Protein AF-A0A7S0EXW3-F1 (afdb_monomer_lite)

Secondary structure (DSSP, 8-state):
-----TTTS-BTTTTBPPPPPPHHHHHHHHHHHHHHTTS------------PPPPPGGG-PPP----S--------TT--HHHHHHHHHHHHHHHHHHHHTT-HHHHHHHHHHHHHHHHS-----HHHHHHHHHHHHHHHHHHHHHHHH-B-TTS-B-HHHHHHHHHHHHHH-TT-HHHHHHHHHHHHHSTT-TTHHHHHHHHHHHHHHH-TT-HHHHHHHHHHHHHHHHHHHHHHHHHHHHH-

pLDDT: mean 75.45, std 22.54, range [26.27, 97.88]

Organism: NCBI:txid33657

Foldseek 3Di:
DDDPDPVVQADVVQVRDDDDDDVVVVVVVVVVVVVVVPDDDDDDDDDDDDDDPDPPPVPDDDDDDDRPDDDPPPPPPPDALVVLLVVLVVLLVVLVVCVVVLNLVVSLVSLVVSLVSLVRDHDDDPVSVVSSVVSNLVSLLSNLVSLQSDQPPVRHRNLVSNLVSLVVNCVVPVLPLSSLQSNLVSLVPDPPDDCSLVSSLVSLVSSCVSPVPDPSSVVSNVVSVVVVVVVVVVVVVVVVVVPD

Radius of gyration: 24.07 Å; chains: 1; bounding box: 63×45×63 Å

Structure (mmCIF, N/CA/C/O backbone):
data_AF-A0A7S0EXW3-F1
#
_entry.id   AF-A0A7S0EXW3-F1
#
loop_
_atom_site.group_PDB
_atom_site.id
_atom_site.type_symbol
_atom_site.label_atom_id
_atom_site.label_alt_id
_atom_site.label_comp_id
_atom_site.label_asym_id
_atom_site.label_entity_id
_atom_site.label_seq_id
_atom_site.pdbx_PDB_ins_code
_atom_site.Cartn_x
_atom_site.Cartn_y
_atom_site.Cartn_z
_atom_site.occupancy
_atom_site.B_iso_or_equiv
_atom_site.auth_seq_id
_atom_site.auth_comp_id
_atom_site.auth_asym_id
_atom_site.auth_atom_id
_atom_site.pdbx_PDB_model_num
ATOM 1 N N . VAL A 1 1 ? 26.453 -4.109 10.091 1.00 26.86 1 VAL A N 1
ATOM 2 C CA . VAL A 1 1 ? 25.123 -4.484 10.624 1.00 26.86 1 VAL A CA 1
ATOM 3 C C . VAL A 1 1 ? 24.946 -5.969 10.370 1.00 26.86 1 VAL A C 1
ATOM 5 O O . VAL A 1 1 ? 24.771 -6.356 9.224 1.00 26.86 1 VAL A O 1
ATOM 8 N N . VAL A 1 2 ? 25.139 -6.800 11.393 1.00 26.27 2 VAL A N 1
ATOM 9 C CA . VAL A 1 2 ? 24.954 -8.254 11.282 1.00 26.27 2 VAL A CA 1
ATOM 10 C C . VAL A 1 2 ? 23.465 -8.522 11.468 1.00 26.27 2 VAL A C 1
ATOM 12 O O . VAL A 1 2 ? 22.897 -8.146 12.490 1.00 26.27 2 VAL A O 1
ATOM 15 N N . CYS A 1 3 ? 22.814 -9.081 10.451 1.00 27.97 3 CYS A N 1
ATOM 16 C CA . CYS A 1 3 ? 21.407 -9.453 10.523 1.00 27.97 3 CYS A CA 1
ATOM 17 C C . CYS A 1 3 ? 21.307 -10.707 11.404 1.00 27.97 3 CYS A C 1
ATOM 19 O O . CYS A 1 3 ? 21.775 -11.767 11.003 1.00 27.97 3 CYS A O 1
ATOM 21 N N . MET A 1 4 ? 20.777 -10.569 12.623 1.00 31.50 4 MET A N 1
ATOM 22 C CA . MET A 1 4 ? 20.624 -11.682 13.577 1.00 31.50 4 MET A CA 1
ATOM 23 C C . MET A 1 4 ? 19.323 -12.475 13.380 1.00 31.50 4 MET A C 1
ATOM 25 O O . MET A 1 4 ? 19.012 -13.363 14.165 1.00 31.50 4 MET A O 1
ATOM 29 N N . ASP A 1 5 ? 18.555 -12.162 12.340 1.00 37.16 5 ASP A N 1
ATOM 30 C CA . ASP A 1 5 ? 17.308 -12.850 12.042 1.00 37.16 5 ASP A CA 1
ATOM 31 C C . ASP A 1 5 ? 17.588 -14.068 11.143 1.00 37.16 5 ASP A C 1
ATOM 33 O O . ASP A 1 5 ? 17.867 -13.942 9.947 1.00 37.16 5 ASP A O 1
ATOM 37 N N . ALA A 1 6 ? 17.559 -15.264 11.737 1.00 37.66 6 ALA A N 1
ATOM 38 C CA . ALA A 1 6 ? 17.839 -16.537 11.065 1.00 37.66 6 ALA A CA 1
ATOM 39 C C . ALA A 1 6 ? 16.872 -16.828 9.895 1.00 37.66 6 ALA A C 1
ATOM 41 O O . ALA A 1 6 ? 17.250 -17.476 8.914 1.00 37.66 6 ALA A O 1
ATOM 42 N N . ALA A 1 7 ? 15.650 -16.286 9.941 1.00 40.47 7 ALA A N 1
ATOM 43 C CA . ALA A 1 7 ? 14.682 -16.391 8.848 1.00 40.47 7 ALA A CA 1
ATOM 44 C C . ALA A 1 7 ? 14.977 -15.404 7.701 1.00 40.47 7 ALA A C 1
ATOM 46 O O . ALA A 1 7 ? 14.614 -15.647 6.548 1.00 40.47 7 ALA A O 1
ATOM 47 N N . ALA A 1 8 ? 15.676 -14.302 7.989 1.00 42.12 8 ALA A N 1
ATOM 48 C CA . ALA A 1 8 ? 16.060 -13.309 6.988 1.00 42.12 8 ALA A CA 1
ATOM 49 C C . ALA A 1 8 ? 17.273 -13.737 6.140 1.00 42.12 8 ALA A C 1
ATOM 51 O O . ALA A 1 8 ? 17.502 -13.148 5.082 1.00 42.12 8 ALA A O 1
ATOM 52 N N . GLY A 1 9 ? 18.033 -14.743 6.594 1.00 40.09 9 GLY A N 1
ATOM 53 C CA . GLY A 1 9 ? 19.259 -15.227 5.951 1.00 40.09 9 GLY A CA 1
ATOM 54 C C . GLY A 1 9 ? 19.159 -16.570 5.220 1.00 40.09 9 GLY A C 1
ATOM 55 O O . GLY A 1 9 ? 20.144 -16.971 4.612 1.00 40.09 9 GLY A O 1
ATOM 56 N N . SER A 1 10 ? 18.025 -17.275 5.271 1.00 42.59 10 SER A N 1
ATOM 57 C CA . SER A 1 10 ? 17.821 -18.522 4.518 1.00 42.59 10 SER A CA 1
ATOM 58 C C . SER A 1 10 ? 16.988 -18.255 3.266 1.00 42.59 10 SER A C 1
ATOM 60 O O . SER A 1 10 ? 15.939 -17.615 3.314 1.00 42.59 10 SER A O 1
ATOM 62 N N . ASP A 1 11 ? 17.464 -18.707 2.112 1.00 45.47 11 ASP A N 1
ATOM 63 C CA . ASP A 1 11 ? 16.788 -18.522 0.831 1.00 45.47 11 ASP A CA 1
ATOM 64 C C . ASP A 1 11 ? 16.899 -19.809 0.017 1.00 45.47 11 ASP A C 1
ATOM 66 O O . ASP A 1 11 ? 17.955 -20.135 -0.518 1.00 45.47 11 ASP A O 1
ATOM 70 N N . SER A 1 12 ? 15.797 -20.554 -0.054 1.00 44.88 12 SER A N 1
ATOM 71 C CA . SER A 1 12 ? 15.716 -21.814 -0.791 1.00 44.88 12 SER A CA 1
ATOM 72 C C . SER A 1 12 ? 15.805 -21.635 -2.309 1.00 44.88 12 SER A C 1
ATOM 74 O O . SER A 1 12 ? 16.179 -22.584 -2.989 1.00 44.88 12 SER A O 1
ATOM 76 N N . GLU A 1 13 ? 15.482 -20.453 -2.848 1.00 41.44 13 GLU A N 1
ATOM 77 C CA . GLU A 1 13 ? 15.640 -20.154 -4.280 1.00 41.44 13 GLU A CA 1
ATOM 78 C C . GLU A 1 13 ? 17.080 -19.744 -4.619 1.00 41.44 13 GLU A C 1
ATOM 80 O O . GLU A 1 13 ? 17.559 -20.047 -5.707 1.00 41.44 13 GLU A O 1
ATOM 85 N N . LEU A 1 14 ? 17.804 -19.136 -3.673 1.00 40.50 14 LEU A N 1
ATOM 86 C CA . LEU A 1 14 ? 19.241 -18.842 -3.803 1.00 40.50 14 LEU A CA 1
ATOM 87 C C . LEU A 1 14 ? 20.151 -19.972 -3.278 1.00 40.50 14 LEU A C 1
ATOM 89 O O . LEU A 1 14 ? 21.370 -19.808 -3.233 1.00 40.50 14 LEU A O 1
ATOM 93 N N . GLY A 1 15 ? 19.583 -21.109 -2.858 1.00 35.91 15 GLY A N 1
ATOM 94 C CA . GLY A 1 15 ? 20.330 -22.259 -2.330 1.00 35.91 15 GLY A CA 1
ATOM 95 C C . GLY A 1 15 ? 21.008 -22.023 -0.972 1.00 35.91 15 GLY A C 1
ATOM 96 O O . GLY A 1 15 ? 21.898 -22.781 -0.587 1.00 35.91 15 GLY A O 1
ATOM 97 N N . ILE A 1 16 ? 20.606 -20.988 -0.230 1.00 40.38 16 ILE A N 1
ATOM 98 C CA . ILE A 1 16 ? 21.146 -20.652 1.090 1.00 40.38 16 ILE A CA 1
ATOM 99 C C . ILE A 1 16 ? 20.337 -21.404 2.153 1.00 40.38 16 ILE A C 1
ATOM 101 O O . ILE A 1 16 ? 19.301 -20.929 2.625 1.00 40.38 16 ILE A O 1
ATOM 105 N N . VAL A 1 17 ? 20.812 -22.590 2.533 1.00 38.59 17 VAL A N 1
ATOM 106 C CA . VAL A 1 17 ? 20.250 -23.391 3.631 1.00 38.59 17 VAL A CA 1
ATOM 107 C C . VAL A 1 17 ? 21.101 -23.182 4.883 1.00 38.59 17 VAL A C 1
ATOM 109 O O . VAL A 1 17 ? 22.312 -23.403 4.853 1.00 38.59 17 VAL A O 1
ATOM 112 N N . GLN A 1 18 ? 20.485 -22.763 5.993 1.00 39.78 18 GLN A N 1
ATOM 113 C CA . GLN A 1 18 ? 21.169 -22.752 7.287 1.00 39.78 18 GLN A CA 1
ATOM 114 C C . GLN A 1 18 ? 21.207 -24.178 7.861 1.00 39.78 18 GLN A C 1
ATOM 116 O O . GLN A 1 18 ? 20.149 -24.801 7.967 1.00 39.78 18 GLN A O 1
ATOM 121 N N . PRO A 1 19 ? 22.376 -24.716 8.258 1.00 46.16 19 PRO A N 1
ATOM 122 C CA . PRO A 1 19 ? 22.408 -25.898 9.106 1.00 46.16 19 PRO A CA 1
ATOM 123 C C . PRO A 1 19 ? 21.810 -25.555 10.483 1.00 46.16 19 PRO A C 1
ATOM 125 O O . PRO A 1 19 ? 21.951 -24.414 10.938 1.00 46.16 19 PRO A O 1
ATOM 128 N N . PRO A 1 20 ? 21.150 -26.510 11.164 1.00 45.41 20 PRO A N 1
ATOM 129 C CA . PRO A 1 20 ? 20.620 -26.271 12.500 1.00 45.41 20 PRO A CA 1
ATOM 130 C C . PRO A 1 20 ? 21.749 -25.835 13.442 1.00 45.41 20 PRO A C 1
ATOM 132 O O . PRO A 1 20 ? 22.834 -26.422 13.441 1.00 45.41 20 PRO A O 1
ATOM 135 N N . LEU A 1 21 ? 21.501 -24.788 14.238 1.00 46.44 21 LEU A N 1
ATOM 136 C CA . LEU A 1 21 ? 22.430 -24.364 15.285 1.00 46.44 21 LEU A CA 1
ATOM 137 C C . LEU A 1 21 ? 22.683 -25.546 16.237 1.00 46.44 21 LEU A C 1
ATOM 139 O O . LEU A 1 21 ? 21.707 -26.151 16.681 1.00 46.44 21 LEU A O 1
ATOM 143 N N . PRO A 1 22 ? 23.942 -25.856 16.593 1.00 50.28 22 PRO A N 1
ATOM 144 C CA . PRO A 1 22 ? 24.244 -26.832 17.637 1.00 50.28 22 PRO A CA 1
ATOM 145 C C . PRO A 1 22 ? 23.474 -26.506 18.926 1.00 50.28 22 PRO A C 1
ATOM 147 O O . PRO A 1 22 ? 23.410 -25.336 19.311 1.00 50.28 22 PRO A O 1
ATOM 150 N N . ASP A 1 23 ? 22.922 -27.514 19.607 1.00 49.53 23 ASP A N 1
ATOM 151 C CA . ASP A 1 23 ? 22.018 -27.350 20.766 1.00 49.53 23 ASP A CA 1
ATOM 152 C C . ASP A 1 23 ? 22.574 -26.426 21.865 1.00 49.53 23 ASP A C 1
ATOM 154 O O . ASP A 1 23 ? 21.837 -25.656 22.485 1.00 49.53 23 ASP A O 1
ATOM 158 N N . ALA A 1 24 ? 23.898 -26.414 22.040 1.00 45.88 24 ALA A N 1
ATOM 159 C CA . ALA A 1 24 ? 24.593 -25.531 22.974 1.00 45.88 24 ALA A CA 1
ATOM 160 C C . ALA A 1 24 ? 24.428 -24.034 22.640 1.00 45.88 24 ALA A C 1
ATOM 162 O O . ALA A 1 24 ? 24.277 -23.211 23.542 1.00 45.88 24 ALA A O 1
ATOM 163 N N . LEU A 1 25 ? 24.412 -23.663 21.354 1.00 42.75 25 LEU A N 1
ATOM 164 C CA . LEU A 1 25 ? 24.202 -22.279 20.909 1.00 42.75 25 LEU A CA 1
ATOM 165 C C . LEU A 1 25 ? 22.723 -21.879 20.951 1.00 42.75 25 LEU A C 1
ATOM 167 O O . LEU A 1 25 ? 22.421 -20.708 21.177 1.00 42.75 25 LEU A O 1
ATOM 171 N N . GLN A 1 26 ? 21.801 -22.837 20.809 1.00 46.75 26 GLN A N 1
ATOM 172 C CA . GLN A 1 26 ? 20.370 -22.586 21.009 1.00 46.75 26 GLN A CA 1
ATOM 173 C C . GLN A 1 26 ? 20.050 -22.279 22.481 1.00 46.75 26 GLN A C 1
ATOM 175 O O . GLN A 1 26 ? 19.249 -21.387 22.766 1.00 46.75 26 GLN A O 1
ATOM 180 N N . GLN A 1 27 ? 20.708 -22.967 23.419 1.00 47.97 27 GLN A N 1
ATOM 181 C CA . GLN A 1 27 ? 20.580 -22.699 24.856 1.00 47.97 27 GLN A CA 1
ATOM 182 C C . GLN A 1 27 ? 21.208 -21.355 25.255 1.00 47.97 27 GLN A C 1
ATOM 184 O O . GLN A 1 27 ? 20.600 -20.604 26.013 1.00 47.97 27 GLN A O 1
ATOM 189 N N . LEU A 1 28 ? 22.372 -21.011 24.693 1.00 46.53 28 LEU A N 1
ATOM 190 C CA . LEU A 1 28 ? 23.052 -19.731 24.939 1.00 46.53 28 LEU A CA 1
ATOM 191 C C . LEU A 1 28 ? 22.289 -18.527 24.370 1.00 46.53 28 LEU A C 1
ATOM 193 O O . LEU A 1 28 ? 22.258 -17.470 24.993 1.00 46.53 28 LEU A O 1
ATOM 197 N N . ALA A 1 29 ? 21.645 -18.677 23.209 1.00 43.91 29 ALA A N 1
ATOM 198 C CA . ALA A 1 29 ? 20.797 -17.631 22.642 1.00 43.91 29 ALA A CA 1
ATOM 199 C C . ALA A 1 29 ? 19.561 -17.357 23.517 1.00 43.91 29 ALA A C 1
ATOM 201 O O . ALA A 1 29 ? 19.180 -16.201 23.683 1.00 43.91 29 ALA A O 1
ATOM 202 N N . ARG A 1 30 ? 18.972 -18.400 24.126 1.00 44.06 30 ARG A N 1
ATOM 203 C CA . ARG A 1 30 ? 17.833 -18.258 25.050 1.00 44.06 30 ARG A CA 1
ATOM 204 C C . ARG A 1 30 ? 18.221 -17.561 26.353 1.00 44.06 30 ARG A C 1
ATOM 206 O O . ARG A 1 30 ? 17.566 -16.597 26.732 1.00 44.06 30 ARG A O 1
ATOM 213 N N . THR A 1 31 ? 19.307 -17.987 26.996 1.00 46.97 31 THR A N 1
ATOM 214 C CA . THR A 1 31 ? 19.738 -17.407 28.281 1.00 46.97 31 THR A CA 1
ATOM 215 C C . THR A 1 31 ? 20.248 -15.974 28.138 1.00 46.97 31 THR A C 1
ATOM 217 O O . THR A 1 31 ? 20.028 -15.142 29.016 1.00 46.97 31 THR A O 1
ATOM 220 N N . LYS A 1 32 ? 20.888 -15.650 27.008 1.00 46.25 32 LYS A N 1
ATOM 221 C CA . LYS A 1 32 ? 21.370 -14.294 26.727 1.00 46.25 32 LYS A CA 1
ATOM 222 C C . LYS A 1 32 ? 20.228 -13.326 26.394 1.00 46.25 32 LYS A C 1
ATOM 224 O O . LYS A 1 32 ? 20.256 -12.187 26.847 1.00 46.25 32 LYS A O 1
ATOM 229 N N . TRP A 1 33 ? 19.197 -13.799 25.690 1.00 42.47 33 TRP A N 1
ATOM 230 C CA . TRP A 1 33 ? 17.976 -13.034 25.414 1.00 42.47 33 TRP A CA 1
ATOM 231 C C . TRP A 1 33 ? 17.188 -12.698 26.693 1.00 42.47 33 TRP A C 1
ATOM 233 O O . TRP A 1 33 ? 16.731 -11.568 26.861 1.00 42.47 33 TRP A O 1
ATOM 243 N N . GLU A 1 34 ? 17.078 -13.644 27.631 1.00 40.75 34 GLU A N 1
ATOM 244 C CA . GLU A 1 34 ? 16.423 -13.424 28.933 1.00 40.75 34 GLU A CA 1
ATOM 245 C C . GLU A 1 34 ? 17.182 -12.415 29.814 1.00 40.75 34 GLU A C 1
ATOM 247 O O . GLU A 1 34 ? 16.556 -11.614 30.511 1.00 40.75 34 GLU A O 1
ATOM 252 N N . ALA A 1 35 ? 18.517 -12.397 29.734 1.00 47.47 35 ALA A N 1
ATOM 253 C CA . ALA A 1 35 ? 19.360 -11.434 30.441 1.00 47.47 35 ALA A CA 1
ATOM 254 C C . ALA A 1 35 ? 19.305 -10.018 29.827 1.00 47.47 35 ALA A C 1
ATOM 256 O O . ALA A 1 35 ? 19.284 -9.028 30.560 1.00 47.47 35 ALA A O 1
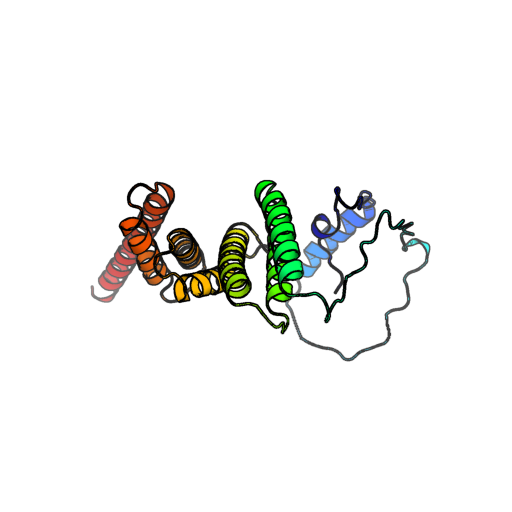ATOM 257 N N . GLU A 1 36 ? 19.237 -9.902 28.495 1.00 44.84 36 GLU A N 1
ATOM 258 C CA . GLU A 1 36 ? 19.133 -8.612 27.789 1.00 44.84 36 GLU A CA 1
ATOM 259 C C . GLU A 1 36 ? 17.761 -7.939 27.985 1.00 44.84 36 GLU A C 1
ATOM 261 O O . GLU A 1 36 ? 17.685 -6.714 28.062 1.00 44.84 36 GLU A O 1
ATOM 266 N N . LEU A 1 37 ? 16.687 -8.715 28.177 1.00 44.38 37 LEU A N 1
ATOM 267 C CA . LEU A 1 37 ? 15.356 -8.198 28.531 1.00 44.38 37 LEU A CA 1
ATOM 268 C C . LEU A 1 37 ? 15.303 -7.524 29.916 1.00 44.38 37 LEU A C 1
ATOM 270 O O . LEU A 1 37 ? 14.426 -6.692 30.155 1.00 44.38 37 LEU A O 1
ATOM 274 N N . GLN A 1 38 ? 16.226 -7.856 30.826 1.00 44.19 38 GLN A N 1
ATOM 275 C CA . GLN A 1 38 ? 16.256 -7.316 32.192 1.00 44.19 38 GLN A CA 1
ATOM 276 C C . GLN A 1 38 ? 17.145 -6.070 32.356 1.00 44.19 38 GLN A C 1
ATOM 278 O O . GLN A 1 38 ? 17.014 -5.357 33.355 1.00 44.19 38 GLN A O 1
ATOM 283 N N . ALA A 1 39 ? 18.013 -5.751 31.392 1.00 42.50 39 ALA A N 1
ATOM 284 C CA . ALA A 1 39 ? 18.953 -4.638 31.504 1.00 42.50 39 ALA A CA 1
ATOM 285 C C . ALA A 1 39 ? 18.453 -3.376 30.767 1.00 42.50 39 ALA A C 1
ATOM 287 O O . ALA A 1 39 ? 18.411 -3.308 29.542 1.00 42.50 39 ALA A O 1
ATOM 288 N N . LYS A 1 40 ? 18.081 -2.342 31.537 1.00 40.09 40 LYS A N 1
ATOM 289 C CA . LYS A 1 40 ? 17.734 -0.989 31.054 1.00 40.09 40 LYS A CA 1
ATOM 290 C C . LYS A 1 40 ? 18.852 -0.387 30.175 1.00 40.09 40 LYS A C 1
ATOM 292 O O . LYS A 1 40 ? 20.006 -0.364 30.587 1.00 40.09 40 LYS A O 1
ATOM 297 N N . ALA A 1 41 ? 18.478 0.172 29.018 1.00 44.25 41 ALA A N 1
ATOM 298 C CA . ALA A 1 41 ? 19.351 0.901 28.080 1.00 44.25 41 ALA A CA 1
ATOM 299 C C . ALA A 1 41 ? 20.116 2.067 28.746 1.00 44.25 41 ALA A C 1
ATOM 301 O O . ALA A 1 41 ? 19.519 2.751 29.587 1.00 44.25 41 ALA A O 1
ATOM 302 N N . PRO A 1 42 ? 21.402 2.323 28.400 1.00 41.16 42 PRO A N 1
ATOM 303 C CA . PRO A 1 42 ? 21.789 3.381 27.421 1.00 41.16 42 PRO A CA 1
ATOM 304 C C . PRO A 1 42 ? 23.210 3.169 26.789 1.00 41.16 42 PRO A C 1
ATOM 306 O O . PRO A 1 42 ? 23.789 2.105 26.994 1.00 41.16 42 PRO A O 1
ATOM 309 N N . PRO A 1 43 ? 23.889 4.163 26.153 1.00 40.00 43 PRO A N 1
ATOM 310 C CA . PRO A 1 43 ? 23.500 5.183 25.170 1.00 40.00 43 PRO A CA 1
ATOM 311 C C . PRO A 1 43 ? 24.198 4.995 23.789 1.00 40.00 43 PRO A C 1
ATOM 313 O O . PRO A 1 43 ? 25.008 4.100 23.567 1.00 40.00 43 PRO A O 1
ATOM 316 N N . LEU A 1 44 ? 23.849 5.877 22.847 1.00 48.81 44 LEU A N 1
ATOM 317 C CA . LEU A 1 44 ? 24.320 5.953 21.460 1.00 48.81 44 LEU A CA 1
ATOM 318 C C . LEU A 1 44 ? 25.786 6.425 21.327 1.00 48.81 44 LEU A C 1
ATOM 320 O O . LEU A 1 44 ? 26.132 7.503 21.795 1.00 48.81 44 LEU A O 1
ATOM 324 N N . ILE A 1 45 ? 26.550 5.650 20.544 1.00 42.38 45 ILE A N 1
ATOM 325 C CA . ILE A 1 45 ? 27.823 5.957 19.855 1.00 42.38 45 ILE A CA 1
ATOM 326 C C . ILE A 1 45 ? 29.075 6.027 20.753 1.00 42.38 45 ILE A C 1
ATOM 328 O O . ILE A 1 45 ? 29.357 7.036 21.388 1.00 42.38 45 ILE A O 1
ATOM 332 N N . ALA A 1 46 ? 29.891 4.967 20.691 1.00 38.06 46 ALA A N 1
ATOM 333 C CA . ALA A 1 46 ? 31.287 4.956 21.136 1.00 38.06 46 ALA A CA 1
ATOM 334 C C . ALA A 1 46 ? 32.244 5.000 19.919 1.00 38.06 46 ALA A C 1
ATOM 336 O O . ALA A 1 46 ? 31.864 4.538 18.835 1.00 38.06 46 ALA A O 1
ATOM 337 N N . PRO A 1 47 ? 33.463 5.561 20.058 1.00 37.50 47 PRO A N 1
ATOM 338 C CA . PRO A 1 47 ? 34.420 5.700 18.966 1.00 37.50 47 PRO A CA 1
ATOM 339 C C . PRO A 1 47 ? 34.934 4.334 18.508 1.00 37.50 47 PRO A C 1
ATOM 341 O O . PRO A 1 47 ? 34.853 3.342 19.225 1.00 37.50 47 PRO A O 1
ATOM 344 N N . ARG A 1 48 ? 35.465 4.298 17.285 1.00 45.88 48 ARG A N 1
ATOM 345 C CA . ARG A 1 48 ? 35.950 3.110 16.574 1.00 45.88 48 ARG A CA 1
ATOM 346 C C . ARG A 1 48 ? 37.175 2.496 17.276 1.00 45.88 48 ARG A C 1
ATOM 348 O O . ARG A 1 48 ? 38.300 2.678 16.825 1.00 45.88 48 ARG A O 1
ATOM 355 N N . GLU A 1 49 ? 36.952 1.792 18.379 1.00 44.84 49 GLU A N 1
ATOM 356 C CA . GLU A 1 49 ? 37.953 0.960 19.044 1.00 44.84 49 GLU A CA 1
ATOM 357 C C . GLU A 1 49 ? 38.178 -0.329 18.244 1.00 44.84 49 GLU A C 1
ATOM 359 O O . GLU A 1 49 ? 37.283 -0.839 17.562 1.00 44.84 49 GLU A O 1
ATOM 364 N N . SER A 1 50 ? 39.423 -0.802 18.261 1.00 43.69 50 SER A N 1
ATOM 365 C CA . SER A 1 50 ? 39.910 -1.958 17.511 1.00 43.69 50 SER A CA 1
ATOM 366 C C . SER A 1 50 ? 38.982 -3.159 17.652 1.00 43.69 50 SER A C 1
ATOM 368 O O . SER A 1 50 ? 38.571 -3.494 18.762 1.00 43.69 50 SER A O 1
ATOM 370 N N . LEU A 1 51 ? 38.695 -3.809 16.518 1.00 44.88 51 LEU A N 1
ATOM 371 C CA . LEU A 1 51 ? 37.929 -5.053 16.447 1.00 44.88 51 LEU A CA 1
ATOM 372 C C . LEU A 1 51 ? 38.353 -5.996 17.586 1.00 44.88 51 LEU A C 1
ATOM 374 O O . LEU A 1 51 ? 39.558 -6.210 17.754 1.00 44.88 51 LEU A O 1
ATOM 378 N N . PRO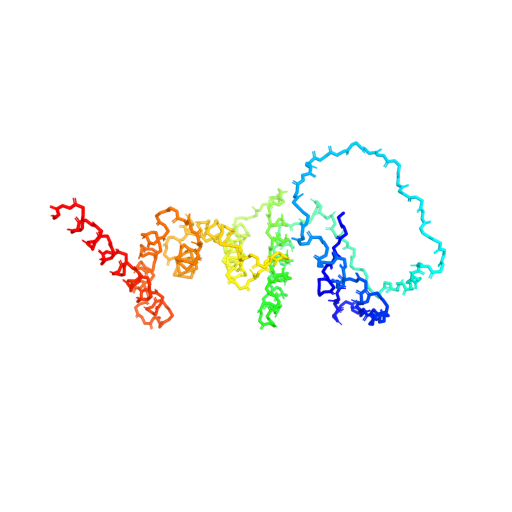 A 1 52 ? 37.402 -6.553 18.361 1.00 52.34 52 PRO A N 1
ATOM 379 C CA . PRO A 1 52 ? 37.743 -7.483 19.425 1.00 52.34 52 PRO A CA 1
ATOM 380 C C . PRO A 1 52 ? 38.532 -8.663 18.837 1.00 52.34 52 PRO A C 1
ATOM 382 O O . PRO A 1 52 ? 38.254 -9.076 17.703 1.00 52.34 52 PRO A O 1
ATOM 385 N N . PRO A 1 53 ? 39.524 -9.200 19.572 1.00 55.50 53 PRO A N 1
ATOM 386 C CA . PRO A 1 53 ? 40.325 -10.314 19.089 1.00 55.50 53 PRO A CA 1
ATOM 387 C C . PRO A 1 53 ? 39.409 -11.484 18.724 1.00 55.50 53 PRO A C 1
ATOM 389 O O . PRO A 1 53 ? 38.470 -11.804 19.456 1.00 55.50 53 PRO A O 1
ATOM 392 N N . LEU A 1 54 ? 39.668 -12.086 17.559 1.00 52.66 54 LEU A N 1
ATOM 393 C CA . LEU A 1 54 ? 38.880 -13.206 17.049 1.00 52.66 54 LEU A CA 1
ATOM 394 C C . LEU A 1 54 ? 38.792 -14.307 18.121 1.00 52.66 54 LEU A C 1
ATOM 396 O O . LEU A 1 54 ? 39.816 -14.649 18.721 1.00 52.66 54 LEU A O 1
ATOM 400 N N . PRO A 1 55 ? 37.599 -14.871 18.371 1.00 58.59 55 PRO A N 1
ATOM 401 C CA . PRO A 1 55 ? 37.453 -15.944 19.341 1.00 58.59 55 PRO A CA 1
ATOM 402 C C . PRO A 1 55 ? 38.228 -17.195 18.870 1.00 58.59 55 PRO A C 1
ATOM 404 O O . PRO A 1 55 ? 38.488 -17.352 17.671 1.00 58.59 55 PRO A O 1
ATOM 407 N N . PRO A 1 56 ? 38.640 -18.086 19.793 1.00 56.53 56 PRO A N 1
ATOM 408 C CA . PRO A 1 56 ? 39.504 -19.227 19.487 1.00 56.53 56 PRO A CA 1
ATOM 409 C C . PRO A 1 56 ? 38.909 -20.090 18.369 1.00 56.53 56 PRO A C 1
ATOM 411 O O . PRO A 1 56 ? 37.700 -20.306 18.337 1.00 56.53 56 PRO A O 1
ATOM 414 N N . ALA A 1 57 ? 39.754 -20.614 17.474 1.00 52.22 57 ALA A N 1
ATOM 415 C CA . ALA A 1 57 ? 39.362 -21.287 16.226 1.00 52.22 57 ALA A CA 1
ATOM 416 C C . ALA A 1 57 ? 38.275 -22.375 16.366 1.00 52.22 57 ALA A C 1
ATOM 418 O O . ALA A 1 57 ? 37.516 -22.600 15.430 1.00 52.22 57 ALA A O 1
ATOM 419 N N . ALA A 1 58 ? 38.153 -22.997 17.543 1.00 54.03 58 ALA A N 1
ATOM 420 C CA . ALA A 1 58 ? 37.108 -23.963 17.894 1.00 54.03 58 ALA A CA 1
ATOM 421 C C . ALA A 1 58 ? 35.675 -23.382 17.922 1.00 54.03 58 ALA A C 1
ATOM 423 O O . ALA A 1 58 ? 34.708 -24.135 17.936 1.00 54.03 58 ALA A O 1
ATOM 424 N N . SER A 1 59 ? 35.533 -22.055 17.935 1.00 51.53 59 SER A N 1
ATOM 425 C CA . SER A 1 59 ? 34.251 -21.332 17.953 1.00 51.53 59 SER A CA 1
ATOM 426 C C . SER A 1 59 ? 33.859 -20.755 16.587 1.00 51.53 59 SER A C 1
ATOM 428 O O . SER A 1 59 ? 32.775 -20.190 16.436 1.00 51.53 59 SER A O 1
ATOM 430 N N . LEU A 1 60 ? 34.726 -20.906 15.580 1.00 52.56 60 LEU A N 1
ATOM 431 C CA . LEU A 1 60 ? 34.502 -20.414 14.227 1.00 52.56 60 LEU A CA 1
ATOM 432 C C . LEU A 1 60 ? 33.889 -21.525 13.370 1.00 52.56 60 LEU A C 1
ATOM 434 O O . LEU A 1 60 ? 34.527 -22.536 13.080 1.00 52.5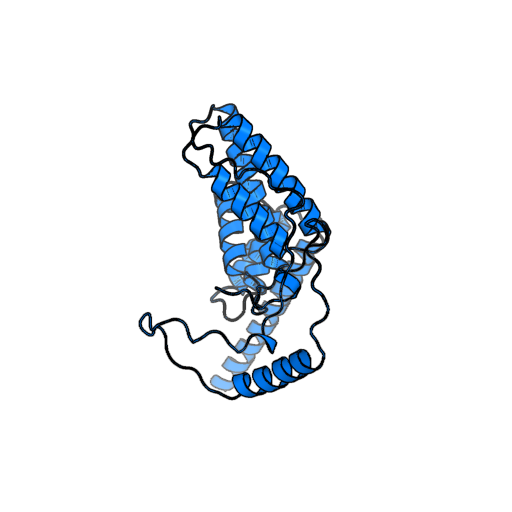6 60 LEU A O 1
ATOM 438 N N . SER A 1 61 ? 32.653 -21.328 12.915 1.00 52.16 61 SER A N 1
ATOM 439 C CA . SER A 1 61 ? 32.068 -22.171 11.873 1.00 52.16 61 SER A CA 1
ATOM 440 C C . SER A 1 61 ? 32.698 -21.809 10.525 1.00 52.16 61 SER A C 1
ATOM 442 O O . SER A 1 61 ? 32.624 -20.668 10.068 1.00 52.16 61 SER A O 1
ATOM 444 N N . ARG A 1 62 ? 33.370 -22.775 9.887 1.00 47.12 62 ARG A N 1
ATOM 445 C CA . ARG A 1 62 ? 33.916 -22.620 8.532 1.00 47.12 62 ARG A CA 1
ATOM 446 C C . ARG A 1 62 ? 32.798 -22.856 7.522 1.00 47.12 62 ARG A C 1
ATOM 448 O O . ARG A 1 62 ? 32.274 -23.961 7.430 1.00 47.12 62 ARG A O 1
ATOM 455 N N . TRP A 1 63 ? 32.473 -21.834 6.740 1.00 47.03 63 TRP A N 1
ATOM 456 C CA . TRP A 1 63 ? 31.477 -21.922 5.676 1.00 47.03 63 TRP A CA 1
ATOM 457 C C . TRP A 1 63 ? 32.169 -22.098 4.329 1.00 47.03 63 TRP A C 1
ATOM 459 O O . TRP A 1 63 ? 33.001 -21.281 3.939 1.00 47.03 63 TRP A O 1
ATOM 469 N N . HIS A 1 64 ? 31.801 -23.147 3.598 1.00 37.78 64 HIS A N 1
ATOM 470 C CA . HIS A 1 64 ? 32.142 -23.280 2.186 1.00 37.78 64 HIS A CA 1
ATOM 471 C C . HIS A 1 64 ? 30.996 -22.696 1.361 1.00 37.78 64 HIS A C 1
ATOM 473 O O . HIS A 1 64 ? 30.044 -23.390 1.015 1.00 37.78 64 HIS A O 1
ATOM 479 N N . VAL A 1 65 ? 31.071 -21.395 1.082 1.00 50.94 65 VAL A N 1
ATOM 480 C CA . VAL A 1 65 ? 30.104 -20.721 0.211 1.00 50.94 65 VAL A CA 1
ATOM 481 C C . VAL A 1 65 ? 30.532 -20.940 -1.235 1.00 50.94 65 VAL A C 1
ATOM 483 O O . VAL A 1 65 ? 31.594 -20.478 -1.652 1.00 50.94 65 VAL A O 1
ATOM 486 N N . ARG A 1 66 ? 29.705 -21.646 -2.007 1.00 40.03 66 ARG A N 1
ATOM 487 C CA . ARG A 1 66 ? 29.831 -21.708 -3.464 1.00 40.03 66 ARG A CA 1
ATOM 488 C C . ARG A 1 66 ? 28.795 -20.766 -4.059 1.00 40.03 66 ARG A C 1
ATOM 490 O O . ARG A 1 66 ? 27.599 -20.982 -3.896 1.00 40.03 66 ARG A O 1
ATOM 497 N N . VAL A 1 67 ? 29.261 -19.737 -4.755 1.00 51.97 67 VAL A N 1
ATOM 498 C CA . VAL A 1 67 ? 28.389 -18.890 -5.571 1.00 51.97 67 VAL A CA 1
ATOM 499 C C . VAL A 1 67 ? 27.891 -19.747 -6.735 1.00 51.97 67 VAL A C 1
ATOM 501 O O . VAL A 1 67 ? 28.676 -20.130 -7.597 1.00 51.97 67 VAL A O 1
ATOM 504 N N . VAL A 1 68 ? 26.610 -20.119 -6.706 1.00 58.47 68 VAL A N 1
ATOM 505 C CA . VAL A 1 68 ? 25.979 -20.960 -7.742 1.00 58.47 68 VAL A CA 1
ATOM 506 C C . VAL A 1 68 ? 25.726 -20.146 -9.009 1.00 58.47 68 VAL A C 1
ATOM 508 O O . VAL A 1 68 ? 25.941 -20.625 -10.117 1.00 58.47 68 VAL A O 1
ATOM 511 N N . SER A 1 69 ? 25.327 -18.891 -8.837 1.00 39.31 69 SER A N 1
ATOM 512 C CA . SER A 1 69 ? 25.156 -17.928 -9.915 1.00 39.31 69 SER A CA 1
ATOM 513 C C . SER A 1 69 ? 25.264 -16.526 -9.337 1.00 39.31 69 SER A C 1
ATOM 515 O O . SER A 1 69 ? 24.680 -16.239 -8.291 1.00 39.31 69 SER A O 1
ATOM 517 N N . ALA A 1 70 ? 25.984 -15.651 -10.023 1.00 46.06 70 ALA A N 1
ATOM 518 C CA . ALA A 1 70 ? 25.962 -14.224 -9.763 1.00 46.06 70 ALA A CA 1
ATOM 519 C C . ALA A 1 70 ? 25.530 -13.541 -11.055 1.00 46.06 70 ALA A C 1
ATOM 521 O O . ALA A 1 70 ? 26.194 -13.670 -12.079 1.00 46.06 70 ALA A O 1
ATOM 522 N N . THR A 1 71 ? 24.404 -12.839 -11.016 1.00 45.28 71 THR A N 1
ATOM 523 C CA . THR A 1 71 ? 24.106 -11.834 -12.032 1.00 45.28 71 THR A CA 1
ATOM 524 C C . THR A 1 71 ? 24.987 -10.636 -11.742 1.00 45.28 71 THR A C 1
ATOM 526 O O . THR A 1 71 ? 24.974 -10.129 -10.615 1.00 45.28 71 THR A O 1
ATOM 529 N N . GLU A 1 72 ? 25.752 -10.195 -12.737 1.00 50.03 72 GLU A N 1
ATOM 530 C CA . GLU A 1 72 ? 26.473 -8.934 -12.652 1.00 50.03 72 GLU A CA 1
ATOM 531 C C . GLU A 1 72 ? 25.471 -7.855 -12.234 1.00 50.03 72 GLU A C 1
ATOM 533 O O . GLU A 1 72 ? 24.391 -7.728 -12.816 1.00 50.03 72 GLU A O 1
ATOM 538 N N . GLY A 1 73 ? 25.775 -7.136 -11.153 1.00 46.62 73 GLY A N 1
ATOM 539 C CA . GLY A 1 73 ? 25.008 -5.953 -10.810 1.00 46.62 73 GLY A CA 1
ATOM 540 C C . GLY A 1 73 ? 25.236 -4.981 -11.947 1.00 46.62 73 GLY A C 1
ATOM 541 O O . GLY A 1 73 ? 26.294 -4.365 -11.999 1.00 46.62 73 GLY A O 1
ATOM 542 N N . VAL A 1 74 ? 24.297 -4.910 -12.887 1.00 49.44 74 VAL A N 1
ATOM 543 C CA . VAL A 1 74 ? 24.421 -4.029 -14.038 1.00 49.44 74 VAL A CA 1
ATOM 544 C C . VAL A 1 74 ? 24.315 -2.600 -13.512 1.00 49.44 74 VAL A C 1
ATOM 546 O O . VAL A 1 74 ? 23.232 -2.028 -13.411 1.00 49.44 74 VAL A O 1
ATOM 549 N N . ILE A 1 75 ? 25.451 -2.024 -13.111 1.00 49.72 75 ILE A N 1
ATOM 550 C CA . ILE A 1 75 ? 25.593 -0.591 -12.859 1.00 49.72 75 ILE A CA 1
ATOM 551 C C . ILE A 1 75 ? 25.640 0.053 -14.235 1.00 49.72 75 ILE A C 1
ATOM 553 O O . ILE A 1 75 ? 26.675 0.513 -14.704 1.00 49.72 75 ILE A O 1
ATOM 557 N N . ALA A 1 76 ? 24.512 0.047 -14.927 1.00 46.28 76 ALA A N 1
ATOM 558 C CA . ALA A 1 76 ? 24.401 0.823 -16.132 1.00 46.28 76 ALA A CA 1
ATOM 559 C C . ALA A 1 76 ? 23.764 2.155 -15.784 1.00 46.28 76 ALA A C 1
ATOM 561 O O . ALA A 1 76 ? 22.557 2.374 -15.926 1.00 46.28 76 ALA A O 1
ATOM 562 N N . MET A 1 77 ? 24.635 3.084 -15.404 1.00 46.78 77 MET A N 1
ATOM 563 C CA . MET A 1 77 ? 24.363 4.499 -15.641 1.00 46.78 77 MET A CA 1
ATOM 564 C C . MET A 1 77 ? 24.075 4.786 -17.133 1.00 46.78 77 MET A C 1
ATOM 566 O O . MET A 1 77 ? 23.549 5.845 -17.443 1.00 46.78 77 MET A O 1
ATOM 570 N N . GLU A 1 78 ? 24.332 3.832 -18.040 1.00 49.56 78 GLU A N 1
ATOM 571 C CA . GLU A 1 78 ? 24.168 3.964 -19.494 1.00 49.56 78 GLU A CA 1
ATOM 572 C C . GLU A 1 78 ? 22.986 3.175 -20.105 1.00 49.56 78 GLU A C 1
ATOM 574 O O . GLU A 1 78 ? 22.807 3.182 -21.323 1.00 49.56 78 GLU A O 1
ATOM 579 N N . LEU A 1 79 ? 22.140 2.495 -19.313 1.00 57.03 79 LEU A N 1
ATOM 580 C CA . LEU A 1 79 ? 21.002 1.759 -19.890 1.00 57.03 79 LEU A CA 1
ATOM 581 C C . LEU A 1 79 ? 19.833 2.695 -20.220 1.00 57.03 79 LEU A C 1
ATOM 583 O O . LEU A 1 79 ? 19.367 3.464 -19.374 1.00 57.03 79 LEU A O 1
ATOM 587 N N . HIS A 1 80 ? 19.377 2.598 -21.472 1.00 70.19 80 HIS A N 1
ATOM 588 C CA . HIS A 1 80 ? 18.270 3.348 -22.062 1.00 70.19 80 HIS A CA 1
ATOM 589 C C . HIS A 1 80 ? 16.994 3.207 -21.215 1.00 70.19 80 HIS A C 1
ATOM 591 O O . HIS A 1 80 ? 16.720 2.130 -20.678 1.00 70.19 80 HIS A O 1
ATOM 597 N N . GLY A 1 81 ? 16.188 4.276 -21.127 1.00 77.75 81 GLY A N 1
ATOM 598 C CA . GLY A 1 81 ? 14.967 4.312 -20.308 1.00 77.75 81 GLY A CA 1
ATOM 599 C C . GLY A 1 81 ? 14.049 3.109 -20.537 1.00 77.75 81 GLY A C 1
ATOM 600 O O . GLY A 1 81 ? 13.534 2.531 -19.580 1.00 77.75 81 GLY A O 1
ATOM 601 N N . ARG A 1 82 ? 13.937 2.646 -21.787 1.00 83.81 82 ARG A N 1
ATOM 602 C CA . ARG A 1 82 ? 13.108 1.492 -22.136 1.00 83.81 82 ARG A CA 1
ATOM 603 C C . ARG A 1 82 ? 13.520 0.196 -21.440 1.00 83.81 82 ARG A C 1
ATOM 605 O O . ARG A 1 82 ? 12.683 -0.447 -20.820 1.00 83.81 82 ARG A O 1
ATOM 612 N N . TRP A 1 83 ? 14.805 -0.150 -21.477 1.00 84.50 83 TRP A N 1
ATOM 613 C CA . TRP A 1 83 ? 15.305 -1.352 -20.806 1.00 84.50 83 TRP A CA 1
ATOM 614 C C . TRP A 1 83 ? 15.058 -1.288 -19.294 1.00 84.50 83 TRP A C 1
ATOM 616 O O . TRP A 1 83 ? 14.659 -2.269 -18.674 1.00 84.50 83 TRP A O 1
ATOM 626 N N . ARG A 1 84 ? 15.237 -0.103 -18.697 1.00 85.25 84 ARG A N 1
ATOM 627 C CA . ARG A 1 84 ? 14.997 0.122 -17.265 1.00 85.25 84 ARG A CA 1
ATOM 628 C C . ARG A 1 84 ? 13.526 -0.073 -16.893 1.00 85.25 84 ARG A C 1
ATOM 630 O O . ARG A 1 84 ? 13.248 -0.579 -15.807 1.00 85.25 84 ARG A O 1
ATOM 637 N N . LEU A 1 85 ? 12.592 0.295 -17.773 1.00 89.00 85 LEU A N 1
ATOM 638 C CA . LEU A 1 85 ? 11.173 -0.014 -17.580 1.00 89.00 85 LEU A CA 1
ATOM 639 C C . LEU A 1 85 ? 10.932 -1.513 -17.571 1.00 89.00 85 LEU A C 1
ATOM 641 O O . LEU A 1 85 ? 10.340 -2.006 -16.614 1.00 89.00 85 LEU A O 1
ATOM 645 N N . ASP A 1 86 ? 11.431 -2.217 -18.584 1.00 89.81 86 ASP A N 1
ATOM 646 C CA . ASP A 1 86 ? 11.239 -3.662 -18.717 1.00 89.81 86 ASP A CA 1
ATOM 647 C C . ASP A 1 86 ? 11.831 -4.402 -17.496 1.00 89.81 86 ASP A C 1
ATOM 649 O O . ASP A 1 86 ? 11.157 -5.224 -16.872 1.00 89.81 86 ASP A O 1
ATOM 653 N N . TRP A 1 87 ? 13.027 -4.004 -17.048 1.00 88.69 87 TRP A N 1
ATOM 654 C CA . TRP A 1 87 ? 13.665 -4.510 -15.825 1.00 88.69 87 TRP A CA 1
ATOM 655 C C . TRP A 1 87 ? 12.823 -4.280 -14.559 1.00 88.69 87 TRP A C 1
ATOM 657 O O . TRP A 1 87 ? 12.681 -5.161 -13.702 1.00 88.69 87 TRP A O 1
ATOM 667 N N . CYS A 1 88 ? 12.247 -3.085 -14.413 1.00 91.56 88 CYS A N 1
ATOM 668 C CA . CYS A 1 88 ? 11.401 -2.766 -13.265 1.00 91.56 88 CYS A CA 1
ATOM 669 C C . CYS A 1 88 ? 10.054 -3.505 -13.321 1.00 91.56 88 CYS A C 1
ATOM 671 O O . CYS A 1 88 ? 9.497 -3.843 -12.271 1.00 91.56 88 CYS A O 1
ATOM 673 N N . GLU A 1 89 ? 9.522 -3.775 -14.516 1.00 94.06 89 GLU A N 1
ATOM 674 C CA . GLU A 1 89 ? 8.327 -4.599 -14.704 1.00 94.06 89 GLU A CA 1
ATOM 675 C C . GLU A 1 89 ? 8.573 -6.058 -14.313 1.00 94.06 89 GLU A C 1
ATOM 677 O O . GLU A 1 89 ? 7.759 -6.628 -13.575 1.00 94.06 89 GLU A O 1
ATOM 682 N N . GLU A 1 90 ? 9.708 -6.627 -14.716 1.00 91.81 90 GLU A N 1
ATOM 683 C CA . GLU A 1 90 ? 10.135 -7.971 -14.316 1.00 91.81 90 GLU A CA 1
ATOM 684 C C . GLU A 1 90 ? 10.351 -8.052 -12.798 1.00 91.81 90 GLU A C 1
ATOM 686 O O . GLU A 1 90 ? 9.743 -8.883 -12.115 1.00 91.81 90 GLU A O 1
ATOM 691 N N . SER A 1 91 ? 11.086 -7.092 -12.228 1.00 90.38 91 SER A N 1
ATOM 692 C CA . SER A 1 91 ? 11.298 -6.990 -10.778 1.00 90.38 91 SER A CA 1
ATOM 693 C C . SER A 1 91 ? 9.978 -6.886 -9.999 1.00 90.38 91 SER A C 1
ATOM 695 O O . SER A 1 91 ? 9.818 -7.481 -8.926 1.00 90.38 91 SER A O 1
ATOM 697 N N . LYS A 1 92 ? 8.992 -6.152 -10.535 1.00 94.50 92 LYS A N 1
ATOM 698 C CA . LYS A 1 92 ? 7.635 -6.081 -9.970 1.00 94.50 92 LYS A CA 1
ATOM 699 C C . LYS A 1 92 ? 6.926 -7.435 -10.054 1.00 94.50 92 LYS A C 1
ATOM 701 O O . LYS A 1 92 ? 6.225 -7.799 -9.107 1.00 94.50 92 LYS A O 1
ATOM 706 N N . ALA A 1 93 ? 7.066 -8.169 -11.157 1.00 95.25 93 ALA A N 1
ATOM 707 C CA . ALA A 1 93 ? 6.457 -9.487 -11.331 1.00 95.25 93 ALA A CA 1
ATOM 708 C C . ALA A 1 93 ? 7.021 -10.514 -10.333 1.00 95.25 93 ALA A C 1
ATOM 710 O O . ALA A 1 93 ? 6.241 -11.205 -9.668 1.00 95.25 93 ALA A O 1
ATOM 711 N N . GLU A 1 94 ? 8.340 -10.541 -10.132 1.00 91.62 94 GLU A N 1
ATOM 712 C CA . GLU A 1 94 ? 8.979 -11.363 -9.095 1.00 91.62 94 GLU A CA 1
ATOM 713 C C . GLU A 1 94 ? 8.477 -11.005 -7.691 1.00 91.62 94 GLU A C 1
ATOM 715 O O . GLU A 1 94 ? 8.099 -11.869 -6.896 1.00 91.62 94 GLU A O 1
ATOM 720 N N . ALA A 1 95 ? 8.426 -9.709 -7.375 1.00 92.75 95 ALA A N 1
ATOM 721 C CA . ALA A 1 95 ? 7.948 -9.237 -6.082 1.00 92.75 95 ALA A CA 1
ATOM 722 C C . ALA A 1 95 ? 6.468 -9.593 -5.844 1.00 92.75 95 ALA A C 1
ATOM 724 O O . ALA A 1 95 ? 6.092 -9.951 -4.724 1.00 92.75 95 ALA A O 1
ATOM 725 N N . ASN A 1 96 ? 5.635 -9.577 -6.891 1.00 94.75 96 ASN A N 1
ATOM 726 C CA . ASN A 1 96 ? 4.254 -10.056 -6.820 1.00 94.75 96 ASN A CA 1
ATOM 727 C C . ASN A 1 96 ? 4.201 -11.555 -6.488 1.00 94.75 96 ASN A C 1
ATOM 729 O O . ASN A 1 96 ? 3.351 -11.970 -5.696 1.00 94.75 96 ASN A O 1
ATOM 733 N N . ALA A 1 97 ? 5.094 -12.368 -7.063 1.00 94.31 97 ALA A N 1
ATOM 734 C CA . ALA A 1 97 ? 5.172 -13.795 -6.758 1.00 94.31 97 ALA A CA 1
ATOM 735 C C . ALA A 1 97 ? 5.532 -14.034 -5.282 1.00 94.31 97 ALA A C 1
ATOM 737 O O . ALA A 1 97 ? 4.852 -14.806 -4.605 1.00 94.31 97 ALA A O 1
ATOM 738 N N . LEU A 1 98 ? 6.514 -13.305 -4.746 1.00 89.00 98 LEU A N 1
ATOM 739 C CA . LEU A 1 98 ? 6.890 -13.381 -3.325 1.00 89.00 98 LEU A CA 1
ATOM 740 C C . LEU A 1 98 ? 5.753 -12.944 -2.400 1.00 89.00 98 LEU A C 1
ATOM 742 O O . LEU A 1 98 ? 5.453 -13.616 -1.414 1.00 89.00 98 LEU A O 1
ATOM 746 N N . PHE A 1 99 ? 5.066 -11.856 -2.748 1.00 91.62 99 PHE A N 1
ATOM 747 C CA . PHE A 1 99 ? 3.935 -11.360 -1.969 1.00 91.62 99 PHE A CA 1
ATOM 748 C C . PHE A 1 99 ? 2.771 -12.360 -1.926 1.00 91.62 99 PHE A C 1
ATOM 750 O O . PHE A 1 99 ? 2.120 -12.519 -0.887 1.00 91.62 99 PHE A O 1
ATOM 757 N N . LYS A 1 100 ? 2.514 -13.060 -3.040 1.00 92.88 100 LYS A N 1
ATOM 758 C CA . LYS A 1 100 ? 1.521 -14.145 -3.108 1.00 92.88 100 LYS A CA 1
ATOM 759 C C . LYS A 1 100 ? 1.920 -15.339 -2.240 1.00 92.88 100 LYS A C 1
ATOM 761 O O . LYS A 1 100 ? 1.052 -15.916 -1.597 1.00 92.88 100 LYS A O 1
ATOM 766 N N . ARG A 1 101 ? 3.216 -15.657 -2.165 1.00 91.06 101 ARG A N 1
ATOM 767 C CA . ARG A 1 101 ? 3.771 -16.706 -1.288 1.00 91.06 101 ARG A CA 1
ATOM 768 C C . ARG A 1 101 ? 3.794 -16.325 0.199 1.00 91.06 101 ARG A C 1
ATOM 770 O O . ARG A 1 101 ? 4.111 -17.163 1.030 1.00 91.06 101 ARG A O 1
ATOM 777 N N . GLY A 1 102 ? 3.447 -15.083 0.539 1.00 87.06 102 GLY A N 1
ATOM 778 C CA . GLY A 1 102 ? 3.384 -14.593 1.917 1.00 87.06 102 GLY A CA 1
ATOM 779 C C . GLY A 1 102 ? 4.646 -13.874 2.393 1.00 87.06 102 GLY A C 1
ATOM 780 O O . GLY A 1 102 ? 4.612 -13.259 3.457 1.00 87.06 102 GLY A O 1
ATOM 781 N N . ASP A 1 103 ? 5.719 -13.845 1.597 1.00 86.44 103 ASP A N 1
ATOM 782 C CA . ASP A 1 103 ? 6.944 -13.122 1.948 1.00 86.44 103 ASP A CA 1
ATOM 783 C C . ASP A 1 103 ? 6.835 -11.633 1.581 1.00 86.44 103 ASP A C 1
ATOM 785 O O . ASP A 1 103 ? 7.407 -11.124 0.608 1.00 86.44 103 ASP A O 1
ATOM 789 N N . ALA A 1 104 ? 6.047 -10.914 2.380 1.00 87.94 104 ALA A N 1
ATOM 790 C CA . ALA A 1 104 ? 5.825 -9.484 2.205 1.00 87.94 104 ALA A CA 1
ATOM 791 C C . ALA A 1 104 ? 7.102 -8.656 2.448 1.00 87.94 104 ALA A C 1
ATOM 793 O O . ALA A 1 104 ? 7.258 -7.587 1.853 1.00 87.94 104 ALA A O 1
ATOM 794 N N . ALA A 1 105 ? 8.034 -9.135 3.279 1.00 85.19 105 ALA A N 1
ATOM 795 C CA . ALA A 1 105 ? 9.274 -8.425 3.582 1.00 85.19 105 ALA A CA 1
ATOM 796 C C . ALA A 1 105 ? 10.242 -8.437 2.388 1.00 85.19 105 ALA A C 1
ATOM 798 O O . ALA A 1 105 ? 10.763 -7.375 2.019 1.00 85.19 105 ALA A O 1
ATOM 799 N N . ARG A 1 106 ? 10.454 -9.596 1.744 1.00 86.06 106 ARG A N 1
ATOM 800 C CA . ARG A 1 106 ? 11.254 -9.690 0.507 1.00 86.06 106 ARG A CA 1
ATOM 801 C C . ARG A 1 106 ? 10.591 -8.955 -0.645 1.00 86.06 106 ARG A C 1
ATOM 803 O O . ARG A 1 106 ? 11.276 -8.209 -1.346 1.00 86.06 106 ARG A O 1
ATOM 810 N N . ALA A 1 107 ? 9.276 -9.106 -0.801 1.00 89.88 107 ALA A N 1
ATOM 811 C CA . ALA A 1 107 ? 8.524 -8.370 -1.812 1.00 89.88 107 ALA A CA 1
ATOM 812 C C . ALA A 1 107 ? 8.713 -6.852 -1.653 1.00 89.88 107 ALA A C 1
ATOM 814 O O . ALA A 1 107 ? 9.034 -6.170 -2.622 1.00 89.88 107 ALA A O 1
ATOM 815 N N . ASN A 1 108 ? 8.613 -6.327 -0.423 1.00 90.50 108 ASN A N 1
ATOM 816 C CA . ASN A 1 108 ? 8.837 -4.905 -0.140 1.00 90.50 108 ASN A CA 1
ATOM 817 C C . ASN A 1 108 ? 10.240 -4.442 -0.565 1.00 90.50 108 ASN A C 1
ATOM 819 O O . ASN A 1 108 ? 10.376 -3.424 -1.241 1.00 90.50 108 ASN A O 1
ATOM 823 N N . ARG A 1 109 ? 11.287 -5.209 -0.226 1.00 88.88 109 ARG A N 1
ATOM 824 C CA . ARG A 1 109 ? 12.666 -4.876 -0.628 1.00 88.88 109 ARG A CA 1
ATOM 825 C C . ARG A 1 109 ? 12.816 -4.800 -2.147 1.00 88.88 109 ARG A C 1
ATOM 827 O O . ARG A 1 109 ? 13.402 -3.840 -2.639 1.00 88.88 109 ARG A O 1
ATOM 834 N N . ARG A 1 110 ? 12.252 -5.765 -2.881 1.00 90.38 110 ARG A N 1
ATOM 835 C CA . ARG A 1 110 ? 12.281 -5.764 -4.351 1.00 90.38 110 ARG A CA 1
ATOM 836 C C . ARG A 1 110 ? 11.498 -4.593 -4.950 1.00 90.38 110 ARG A C 1
ATOM 838 O O . ARG A 1 110 ? 12.033 -3.915 -5.819 1.00 90.38 110 ARG A O 1
ATOM 845 N N . TYR A 1 111 ? 10.293 -4.288 -4.458 1.00 93.69 111 TYR A N 1
ATOM 846 C CA . TYR A 1 111 ? 9.538 -3.124 -4.944 1.00 93.69 111 TYR A CA 1
ATOM 847 C C . TYR A 1 111 ? 10.287 -1.811 -4.717 1.00 93.69 111 TYR A C 1
ATOM 849 O O . TYR A 1 111 ? 10.368 -0.994 -5.630 1.00 93.69 111 TYR A O 1
ATOM 857 N N . LYS A 1 112 ? 10.866 -1.613 -3.524 1.00 91.00 112 LYS A N 1
ATOM 858 C CA . LYS A 1 112 ? 11.647 -0.406 -3.223 1.00 91.00 112 LYS A CA 1
ATOM 859 C C . LYS A 1 112 ? 12.898 -0.305 -4.093 1.00 91.00 112 LYS A C 1
ATOM 861 O O . LYS A 1 112 ? 13.209 0.789 -4.545 1.00 91.00 112 LYS A O 1
ATOM 866 N N . LYS A 1 113 ? 13.569 -1.427 -4.3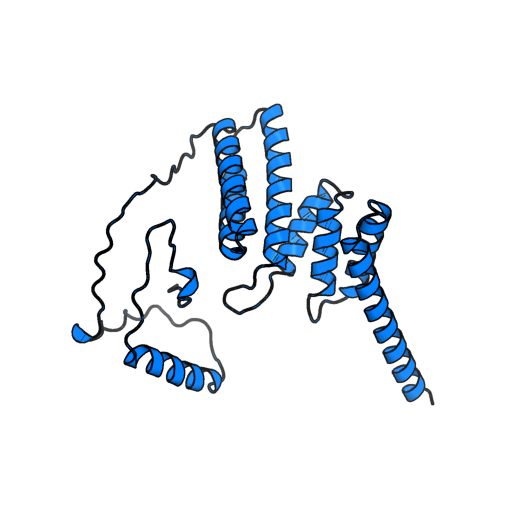77 1.00 89.25 113 LYS A N 1
ATOM 867 C CA . LYS A 1 113 ? 14.689 -1.457 -5.328 1.00 89.25 113 LYS A CA 1
ATOM 868 C C . LYS A 1 113 ? 14.246 -1.013 -6.726 1.00 89.25 113 LYS A C 1
ATOM 870 O O . LYS A 1 113 ? 14.826 -0.076 -7.251 1.00 89.25 113 LYS A O 1
ATOM 875 N N . ALA A 1 114 ? 13.173 -1.595 -7.265 1.00 91.06 114 ALA A N 1
ATOM 876 C CA . ALA A 1 114 ? 12.642 -1.203 -8.573 1.00 91.06 114 ALA A CA 1
ATOM 877 C C . ALA A 1 114 ? 12.247 0.285 -8.624 1.00 91.06 114 ALA A C 1
ATOM 879 O O . ALA A 1 114 ? 12.446 0.952 -9.631 1.00 91.06 114 ALA A O 1
ATOM 880 N N . MET A 1 115 ? 11.717 0.840 -7.530 1.00 91.31 115 MET A N 1
ATOM 881 C CA . MET A 1 115 ? 11.432 2.276 -7.458 1.00 91.31 115 MET A CA 1
ATOM 882 C C . MET A 1 115 ? 12.696 3.135 -7.535 1.00 91.31 115 MET A C 1
ATOM 884 O O . MET A 1 115 ? 12.703 4.109 -8.278 1.00 91.31 115 MET A O 1
ATOM 888 N N . LEU A 1 116 ? 13.748 2.773 -6.793 1.00 88.88 116 LEU A N 1
ATOM 889 C CA . LEU A 1 116 ? 15.034 3.473 -6.857 1.00 88.88 116 LEU A CA 1
ATOM 890 C C . LEU A 1 116 ? 15.627 3.398 -8.266 1.00 88.88 116 LEU A C 1
ATOM 892 O O . LEU A 1 116 ? 16.115 4.405 -8.772 1.00 88.88 116 LEU A O 1
ATOM 896 N N . ASP A 1 117 ? 15.514 2.239 -8.920 1.00 86.38 117 ASP A N 1
ATOM 897 C CA . ASP A 1 117 ? 15.973 2.052 -10.295 1.00 86.38 117 ASP A CA 1
ATOM 898 C C . ASP A 1 117 ? 15.228 2.992 -11.265 1.00 86.38 117 ASP A C 1
ATOM 900 O O . ASP A 1 117 ? 15.864 3.558 -12.152 1.00 86.38 117 ASP A O 1
ATOM 904 N N . LEU A 1 118 ? 13.922 3.240 -11.069 1.00 87.19 118 LEU A N 1
ATOM 905 C CA . LEU A 1 118 ? 13.135 4.207 -11.861 1.00 87.19 118 LEU A CA 1
ATOM 906 C C . LEU A 1 118 ? 13.452 5.683 -11.567 1.00 87.19 118 LEU A C 1
ATOM 908 O O . LEU A 1 118 ? 13.171 6.536 -12.412 1.00 87.19 118 LEU A O 1
ATOM 912 N N . GLU A 1 119 ? 13.977 5.999 -10.382 1.00 85.25 119 GLU A N 1
ATOM 913 C CA . GLU A 1 119 ? 14.324 7.368 -9.964 1.00 85.25 119 GLU A CA 1
ATOM 914 C C . GLU A 1 119 ? 15.705 7.813 -10.475 1.00 85.25 119 GLU A C 1
ATOM 916 O O . GLU A 1 119 ? 16.032 8.999 -10.400 1.00 85.25 119 GLU A O 1
ATOM 921 N N . VAL A 1 120 ? 16.495 6.895 -11.045 1.00 82.75 120 VAL A N 1
ATOM 922 C CA . VAL A 1 120 ? 17.784 7.217 -11.668 1.00 82.75 120 VAL A CA 1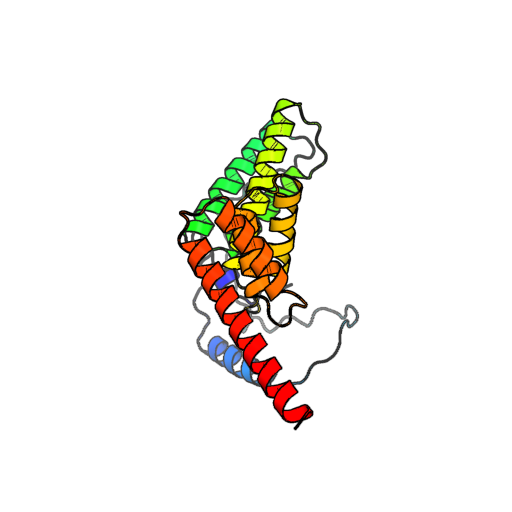
ATOM 923 C C . VAL A 1 120 ? 17.582 8.251 -12.787 1.00 82.75 120 VAL A C 1
ATOM 925 O O . VAL A 1 120 ? 16.803 7.992 -13.716 1.00 82.75 120 VAL A O 1
ATOM 928 N N . PRO A 1 121 ? 18.290 9.401 -12.753 1.00 79.12 121 PRO A N 1
ATOM 929 C CA . PRO A 1 121 ? 18.200 10.423 -13.791 1.00 79.12 121 PRO A CA 1
ATOM 930 C C . PRO A 1 121 ? 18.481 9.827 -15.173 1.00 79.12 121 PRO A C 1
ATOM 932 O O . PRO A 1 121 ? 19.602 9.452 -15.493 1.00 79.12 121 PRO A O 1
ATOM 935 N N . THR A 1 122 ? 17.430 9.711 -15.978 1.00 76.94 122 THR A N 1
ATOM 936 C CA . THR A 1 122 ? 17.455 9.127 -17.323 1.00 76.94 122 THR A CA 1
ATOM 937 C C . THR A 1 122 ? 16.616 10.023 -18.226 1.00 76.94 122 THR A C 1
ATOM 939 O O . THR A 1 122 ? 15.624 10.594 -17.767 1.00 76.94 122 THR A O 1
ATOM 942 N N . GLN A 1 123 ? 16.992 10.166 -19.495 1.00 79.31 123 GLN A N 1
ATOM 943 C CA . GLN A 1 123 ? 16.130 10.810 -20.487 1.00 79.31 123 GLN A CA 1
ATOM 944 C C . GLN A 1 123 ? 15.018 9.837 -20.892 1.00 79.31 123 GLN A C 1
ATOM 946 O O . GLN A 1 123 ? 15.277 8.662 -21.152 1.00 79.31 123 GLN A O 1
ATOM 951 N N . TRP A 1 124 ? 13.779 10.320 -20.889 1.00 82.44 124 TRP A N 1
ATOM 952 C CA . TRP A 1 124 ? 12.592 9.515 -21.153 1.00 82.44 124 TRP A CA 1
ATOM 953 C C . TRP A 1 124 ? 11.857 10.074 -22.361 1.00 82.44 124 TRP A C 1
ATOM 955 O O . TRP A 1 124 ? 11.513 11.255 -22.373 1.00 82.44 124 TRP A O 1
ATOM 965 N N . GLU A 1 125 ? 11.561 9.208 -23.324 1.00 86.06 125 GLU A N 1
ATOM 966 C CA . GLU A 1 125 ? 10.606 9.513 -24.387 1.00 86.06 125 GLU A CA 1
ATOM 967 C C . GLU A 1 125 ? 9.205 9.727 -23.797 1.00 86.06 125 GLU A C 1
ATOM 969 O O . GLU A 1 125 ? 8.888 9.208 -22.721 1.00 86.06 125 GLU A O 1
ATOM 974 N N . ALA A 1 126 ? 8.349 10.484 -24.488 1.00 85.62 126 ALA A N 1
ATOM 975 C CA . ALA A 1 126 ? 7.028 10.857 -23.971 1.00 85.62 126 ALA A CA 1
ATOM 976 C C . ALA A 1 126 ? 6.178 9.632 -23.571 1.00 85.62 126 ALA A C 1
ATOM 978 O O . ALA A 1 126 ? 5.650 9.585 -22.457 1.00 85.62 126 ALA A O 1
ATOM 979 N N . ASP A 1 127 ? 6.117 8.614 -24.433 1.00 87.19 127 ASP A N 1
ATOM 980 C CA . ASP A 1 127 ? 5.347 7.388 -24.189 1.00 87.19 127 ASP A CA 1
ATOM 981 C C . ASP A 1 127 ? 5.939 6.545 -23.050 1.00 87.19 127 ASP A C 1
ATOM 983 O O . ASP A 1 127 ? 5.220 6.060 -22.167 1.00 87.19 127 ASP A O 1
ATOM 987 N N . ASP A 1 128 ? 7.267 6.419 -23.014 1.00 87.19 128 ASP A N 1
ATOM 988 C CA . ASP A 1 128 ? 7.970 5.696 -21.954 1.00 87.19 128 ASP A CA 1
ATOM 989 C C . ASP A 1 128 ? 7.816 6.406 -20.602 1.00 87.19 128 ASP A C 1
ATOM 991 O O . ASP A 1 128 ? 7.680 5.752 -19.569 1.00 87.19 128 ASP A O 1
ATOM 995 N N . ASN A 1 129 ? 7.745 7.738 -20.584 1.00 88.38 129 ASN A N 1
ATOM 996 C CA . ASN A 1 129 ? 7.495 8.521 -19.377 1.00 88.38 129 ASN A CA 1
ATOM 997 C C . ASN A 1 129 ? 6.086 8.269 -18.804 1.00 88.38 129 ASN A C 1
ATOM 999 O O . ASN A 1 129 ? 5.920 8.161 -17.583 1.00 88.38 129 ASN A O 1
ATOM 1003 N N . VAL A 1 130 ? 5.068 8.121 -19.662 1.00 90.06 130 VAL A N 1
ATOM 1004 C CA . VAL A 1 130 ? 3.711 7.730 -19.235 1.00 90.06 130 VAL A CA 1
ATOM 1005 C C . VAL A 1 130 ? 3.736 6.337 -18.607 1.00 90.06 130 VAL A C 1
ATOM 1007 O O . VAL A 1 130 ? 3.260 6.167 -17.478 1.00 90.06 130 VAL A O 1
ATOM 1010 N N . ARG A 1 131 ? 4.365 5.361 -19.277 1.00 91.38 131 ARG A N 1
ATOM 1011 C CA . ARG A 1 131 ? 4.551 3.998 -18.744 1.00 91.38 131 ARG A CA 1
ATOM 1012 C C . ARG A 1 131 ? 5.301 3.991 -17.415 1.00 91.38 131 ARG A C 1
ATOM 1014 O O . ARG A 1 131 ? 4.861 3.346 -16.462 1.00 91.38 131 ARG A O 1
ATOM 1021 N N . ARG A 1 132 ? 6.382 4.765 -17.308 1.00 91.00 132 ARG A N 1
ATOM 1022 C CA . ARG A 1 132 ? 7.168 4.939 -16.080 1.00 91.00 132 ARG A CA 1
ATOM 1023 C C . ARG A 1 132 ? 6.306 5.420 -14.925 1.00 91.00 132 ARG A C 1
ATOM 1025 O O . ARG A 1 132 ? 6.377 4.868 -13.829 1.00 91.00 132 ARG A O 1
ATOM 1032 N N . ASN A 1 133 ? 5.486 6.442 -15.158 1.00 91.50 133 ASN A N 1
ATOM 1033 C CA . ASN A 1 133 ? 4.635 7.012 -14.119 1.00 91.50 133 ASN A CA 1
ATOM 1034 C C . ASN A 1 133 ? 3.550 6.016 -13.679 1.00 91.50 133 ASN A C 1
ATOM 1036 O O . ASN A 1 133 ? 3.335 5.855 -12.477 1.00 91.50 133 ASN A O 1
ATOM 1040 N N . GLN A 1 134 ? 2.938 5.283 -14.614 1.00 93.19 134 GLN A N 1
ATOM 1041 C CA . GLN A 1 134 ? 1.993 4.205 -14.294 1.00 93.19 134 GLN A CA 1
ATOM 1042 C C . GLN A 1 134 ? 2.656 3.092 -13.467 1.00 93.19 134 GLN A C 1
ATOM 1044 O O . GLN A 1 134 ? 2.110 2.652 -12.449 1.00 93.19 134 GLN A O 1
ATOM 1049 N N . LEU A 1 135 ? 3.864 2.669 -13.853 1.00 94.75 135 LEU A N 1
ATOM 1050 C CA . LEU A 1 135 ? 4.634 1.669 -13.118 1.00 94.75 135 LEU A CA 1
ATOM 1051 C C . LEU A 1 135 ? 4.990 2.157 -11.709 1.00 94.75 135 LEU A C 1
ATOM 1053 O O . LEU A 1 135 ? 4.807 1.416 -10.742 1.00 94.75 135 LEU A O 1
ATOM 1057 N N . ARG A 1 136 ? 5.411 3.418 -11.571 1.00 93.75 136 ARG A N 1
ATOM 1058 C CA . ARG A 1 136 ? 5.717 4.050 -10.279 1.00 93.75 136 ARG A CA 1
ATOM 1059 C C . ARG A 1 136 ? 4.513 4.040 -9.336 1.00 93.75 136 ARG A C 1
ATOM 1061 O O . ARG A 1 136 ? 4.659 3.672 -8.170 1.00 93.75 136 ARG A O 1
ATOM 1068 N N . LEU A 1 137 ? 3.320 4.373 -9.834 1.00 94.88 137 LEU A N 1
ATOM 1069 C CA . LEU A 1 137 ? 2.082 4.299 -9.045 1.00 94.88 137 LEU A CA 1
ATOM 1070 C C . LEU A 1 137 ? 1.771 2.860 -8.620 1.00 94.88 137 LEU A C 1
ATOM 1072 O O . LEU A 1 137 ? 1.463 2.613 -7.452 1.00 94.88 137 LEU A O 1
ATOM 1076 N N . SER A 1 138 ? 1.928 1.893 -9.530 1.00 96.06 138 SER A N 1
ATOM 1077 C CA . SER A 1 138 ? 1.757 0.472 -9.210 1.00 96.06 138 SER A CA 1
ATOM 1078 C C . SER A 1 138 ? 2.737 -0.009 -8.134 1.00 96.06 138 SER A C 1
ATOM 1080 O O . SER A 1 138 ? 2.347 -0.808 -7.280 1.00 96.06 138 SER A O 1
ATOM 1082 N N . LEU A 1 139 ? 3.991 0.452 -8.160 1.00 96.00 139 LEU A N 1
ATOM 1083 C CA . LEU A 1 139 ? 5.003 0.095 -7.165 1.00 96.00 139 LEU A CA 1
ATOM 1084 C C . LEU A 1 139 ? 4.671 0.688 -5.794 1.00 96.00 139 LEU A C 1
ATOM 1086 O O . LEU A 1 139 ? 4.652 -0.054 -4.814 1.00 96.00 139 LEU A O 1
ATOM 1090 N N . HIS A 1 140 ? 4.322 1.976 -5.718 1.00 96.44 140 HIS A N 1
ATOM 1091 C CA . HIS A 1 140 ? 3.863 2.596 -4.468 1.00 96.44 140 HIS A CA 1
ATOM 1092 C C . HIS A 1 140 ? 2.670 1.859 -3.865 1.00 96.44 140 HIS A C 1
ATOM 1094 O O . HIS A 1 140 ? 2.660 1.543 -2.672 1.00 96.44 140 HIS A O 1
ATOM 1100 N N . LEU A 1 141 ? 1.694 1.524 -4.706 1.00 96.12 141 LEU A N 1
ATOM 1101 C CA . LEU A 1 141 ? 0.514 0.788 -4.293 1.00 96.12 141 LEU A CA 1
ATOM 1102 C C . LEU A 1 141 ? 0.911 -0.573 -3.692 1.00 96.12 141 LEU A C 1
ATOM 1104 O O . LEU A 1 141 ? 0.462 -0.925 -2.599 1.00 96.12 141 LEU A O 1
ATOM 1108 N N . ASN A 1 142 ? 1.795 -1.320 -4.352 1.00 95.62 142 ASN A N 1
ATOM 1109 C CA . ASN A 1 142 ? 2.268 -2.620 -3.873 1.00 95.62 142 ASN A CA 1
ATOM 1110 C C . ASN A 1 142 ? 3.123 -2.534 -2.600 1.00 95.62 142 ASN A C 1
ATOM 1112 O O . ASN A 1 142 ? 2.961 -3.372 -1.712 1.00 95.62 142 ASN A O 1
ATOM 1116 N N . VAL A 1 143 ? 3.964 -1.508 -2.453 1.00 94.44 143 VAL A N 1
ATOM 1117 C CA . VAL A 1 143 ? 4.696 -1.264 -1.200 1.00 94.44 143 VAL A CA 1
ATOM 1118 C C . VAL A 1 143 ? 3.725 -1.006 -0.050 1.00 94.44 143 VAL A C 1
ATOM 1120 O O . VAL A 1 143 ? 3.895 -1.588 1.021 1.00 94.44 143 VAL A O 1
ATOM 1123 N N . ALA A 1 144 ? 2.668 -0.219 -0.272 1.00 95.00 144 ALA A N 1
ATOM 1124 C CA . ALA A 1 144 ? 1.624 -0.010 0.729 1.00 95.00 144 ALA A CA 1
ATOM 1125 C C . ALA A 1 144 ? 0.916 -1.328 1.109 1.00 95.00 144 ALA A C 1
ATOM 1127 O O . ALA A 1 144 ? 0.641 -1.569 2.281 1.00 95.00 144 ALA A O 1
ATOM 1128 N N . ALA A 1 145 ? 0.682 -2.235 0.151 1.00 93.69 145 ALA A N 1
ATOM 1129 C CA . ALA A 1 145 ? 0.148 -3.568 0.457 1.00 93.69 145 ALA A CA 1
ATOM 1130 C C . ALA A 1 145 ? 1.108 -4.400 1.320 1.00 93.69 145 ALA A C 1
ATOM 1132 O O . ALA A 1 145 ? 0.677 -5.076 2.256 1.00 93.69 145 ALA A O 1
ATOM 1133 N N . CYS A 1 146 ? 2.408 -4.348 1.017 1.00 92.12 146 CYS A N 1
ATOM 1134 C CA . CYS A 1 146 ? 3.426 -4.999 1.832 1.00 92.12 146 CYS A CA 1
ATOM 1135 C C . CYS A 1 146 ? 3.489 -4.404 3.235 1.00 92.12 146 CYS A C 1
ATOM 1137 O O . CYS A 1 146 ? 3.589 -5.167 4.183 1.00 92.12 146 CYS A O 1
ATOM 1139 N N . GLY A 1 147 ? 3.398 -3.083 3.391 1.00 88.62 147 GLY A N 1
ATOM 1140 C CA . GLY A 1 147 ? 3.470 -2.422 4.696 1.00 88.62 147 GLY A CA 1
ATOM 1141 C C . GLY A 1 147 ? 2.359 -2.831 5.669 1.00 88.62 147 GLY A C 1
ATOM 1142 O O . GLY A 1 147 ? 2.596 -2.844 6.874 1.00 88.62 147 GLY A O 1
ATOM 1143 N N . LEU A 1 148 ? 1.193 -3.234 5.152 1.00 89.06 148 LEU A N 1
ATOM 1144 C CA . LEU A 1 148 ? 0.065 -3.748 5.941 1.00 89.06 148 LEU A CA 1
ATOM 1145 C C . LEU A 1 148 ? 0.207 -5.222 6.342 1.00 89.06 148 LEU A C 1
ATOM 1147 O O . LEU A 1 148 ? -0.386 -5.638 7.334 1.00 89.06 148 LEU A O 1
ATOM 1151 N N . ARG A 1 149 ? 0.954 -6.023 5.569 1.00 82.69 149 ARG A N 1
ATOM 1152 C CA . ARG A 1 149 ? 1.158 -7.464 5.828 1.00 82.69 149 ARG A CA 1
ATOM 1153 C C . ARG A 1 149 ? 2.503 -7.778 6.476 1.00 82.69 149 ARG A C 1
ATOM 1155 O O . ARG A 1 149 ? 2.633 -8.809 7.121 1.00 82.69 149 ARG A O 1
ATOM 1162 N N . ALA A 1 150 ? 3.503 -6.929 6.269 1.00 72.81 150 ALA A N 1
ATOM 1163 C CA . ALA A 1 150 ? 4.847 -7.115 6.781 1.00 72.81 150 ALA A CA 1
ATOM 1164 C C . ALA A 1 150 ? 4.972 -6.489 8.170 1.00 72.81 150 ALA A C 1
ATOM 1166 O O . ALA A 1 150 ? 4.777 -5.283 8.351 1.00 72.81 150 ALA A O 1
ATOM 1167 N N . THR A 1 151 ? 5.371 -7.310 9.129 1.00 65.62 151 THR A N 1
ATOM 1168 C CA . THR A 1 151 ? 6.036 -6.859 10.347 1.00 65.62 151 THR A CA 1
ATOM 1169 C C . THR A 1 151 ? 7.521 -6.685 10.039 1.00 65.62 151 THR A C 1
ATOM 1171 O O . THR A 1 151 ? 8.099 -7.459 9.272 1.00 65.62 151 THR A O 1
ATOM 1174 N N . ASP A 1 152 ? 8.146 -5.636 10.560 1.00 61.09 152 ASP A N 1
ATOM 1175 C CA . ASP A 1 152 ? 9.598 -5.511 10.500 1.00 61.09 152 ASP A CA 1
ATOM 1176 C C . ASP A 1 152 ? 10.288 -6.513 11.447 1.00 61.09 152 ASP A C 1
ATOM 1178 O O . ASP A 1 152 ? 9.631 -7.294 12.135 1.00 61.09 152 ASP A O 1
ATOM 1182 N N . ALA A 1 153 ? 11.625 -6.502 11.466 1.00 53.12 153 ALA A N 1
ATOM 1183 C CA . ALA A 1 153 ? 12.436 -7.386 12.309 1.00 53.12 153 ALA A CA 1
ATOM 1184 C C . ALA A 1 153 ? 12.176 -7.205 13.820 1.00 53.12 153 ALA A C 1
ATOM 1186 O O . ALA A 1 153 ? 12.577 -8.047 14.616 1.00 53.12 153 ALA A O 1
ATOM 1187 N N . TYR A 1 154 ? 11.498 -6.123 14.212 1.00 53.38 154 TYR A N 1
ATOM 1188 C CA . TYR A 1 154 ? 11.099 -5.828 15.585 1.00 53.38 154 TYR A CA 1
ATOM 1189 C C . TYR A 1 154 ? 9.612 -6.132 15.833 1.00 53.38 154 TYR A C 1
ATOM 1191 O O . TYR A 1 154 ? 9.067 -5.766 16.872 1.00 53.38 154 TYR A O 1
ATOM 1199 N N . GLY A 1 155 ? 8.937 -6.789 14.883 1.00 57.97 155 GLY A N 1
ATOM 1200 C CA . GLY A 1 155 ? 7.515 -7.115 14.966 1.00 57.97 155 GLY A CA 1
ATOM 1201 C C . GLY A 1 155 ? 6.583 -5.934 14.675 1.00 57.97 155 GLY A C 1
ATOM 1202 O O . GLY A 1 155 ? 5.365 -6.086 14.777 1.00 57.97 155 GLY A O 1
ATOM 1203 N N . ALA A 1 156 ? 7.105 -4.763 14.295 1.00 64.00 156 ALA A N 1
ATOM 1204 C CA . ALA A 1 156 ? 6.302 -3.570 14.071 1.00 64.00 156 ALA A CA 1
ATOM 1205 C C . ALA A 1 156 ? 5.794 -3.494 12.625 1.00 64.00 156 ALA A C 1
ATOM 1207 O O . ALA A 1 156 ? 6.537 -3.591 11.646 1.00 64.00 156 ALA A O 1
ATOM 1208 N N . THR A 1 157 ? 4.488 -3.300 12.474 1.00 73.94 157 THR A N 1
ATOM 1209 C CA . THR A 1 157 ? 3.862 -3.073 11.169 1.00 73.94 157 THR A CA 1
ATOM 1210 C C . THR A 1 157 ? 4.206 -1.677 10.647 1.00 73.94 157 THR A C 1
ATOM 1212 O O . THR A 1 157 ? 4.182 -0.685 11.382 1.00 73.94 157 THR A O 1
ATOM 1215 N N . ARG A 1 158 ? 4.491 -1.562 9.346 1.00 83.56 158 ARG A N 1
ATOM 1216 C CA . ARG A 1 158 ? 4.970 -0.316 8.723 1.00 83.56 158 ARG A CA 1
ATOM 1217 C C . ARG A 1 158 ? 3.823 0.610 8.308 1.00 83.56 158 ARG A C 1
ATOM 1219 O O . ARG A 1 158 ? 3.673 0.960 7.134 1.00 83.56 158 ARG A O 1
ATOM 1226 N N . TYR A 1 159 ? 3.011 1.035 9.275 1.00 89.81 159 TYR A N 1
ATOM 1227 C CA . TYR A 1 159 ? 1.847 1.890 9.010 1.00 89.81 159 TYR A CA 1
ATOM 1228 C C . TYR A 1 159 ? 2.228 3.252 8.415 1.00 89.81 159 TYR A C 1
ATOM 1230 O O . TYR A 1 159 ? 1.583 3.706 7.478 1.00 89.81 159 TYR A O 1
ATOM 1238 N N . LEU A 1 160 ? 3.301 3.885 8.902 1.00 89.94 160 LEU A N 1
ATOM 1239 C CA . LEU A 1 160 ? 3.777 5.174 8.376 1.00 89.94 160 LEU A CA 1
ATOM 1240 C C . LEU A 1 160 ? 4.227 5.083 6.913 1.00 89.94 160 LEU A C 1
ATOM 1242 O O . LEU A 1 160 ? 3.858 5.924 6.098 1.00 89.94 160 LEU A O 1
ATOM 1246 N N . ASP A 1 161 ? 4.978 4.033 6.582 1.00 90.12 161 ASP A N 1
ATOM 1247 C CA . ASP A 1 161 ? 5.428 3.735 5.216 1.00 90.12 161 ASP A CA 1
ATOM 1248 C C . ASP A 1 161 ? 4.217 3.509 4.296 1.00 90.12 161 ASP A C 1
ATOM 1250 O O . ASP A 1 161 ? 4.138 4.063 3.202 1.00 90.12 161 ASP A O 1
ATOM 1254 N N . THR A 1 162 ? 3.217 2.766 4.786 1.00 93.94 162 THR A N 1
ATOM 1255 C CA . THR A 1 162 ? 1.949 2.533 4.079 1.00 93.94 162 THR A CA 1
ATOM 1256 C C . THR A 1 162 ? 1.217 3.840 3.794 1.00 93.94 162 THR A C 1
ATOM 1258 O O . THR A 1 162 ? 0.813 4.067 2.657 1.00 93.94 162 THR A O 1
ATOM 1261 N N . ILE A 1 163 ? 1.068 4.705 4.803 1.00 95.12 163 ILE A N 1
ATOM 1262 C CA . ILE A 1 163 ? 0.399 6.005 4.665 1.00 95.12 163 ILE A CA 1
ATOM 1263 C C . ILE A 1 163 ? 1.138 6.865 3.640 1.00 95.12 163 ILE A C 1
ATOM 1265 O O . ILE A 1 163 ? 0.508 7.394 2.731 1.00 95.12 163 ILE A O 1
ATOM 1269 N N . SER A 1 164 ? 2.467 6.960 3.739 1.00 95.12 164 SER A N 1
ATOM 1270 C CA . SER A 1 164 ? 3.274 7.762 2.815 1.00 95.12 164 SER A CA 1
ATOM 1271 C C . SER A 1 164 ? 3.130 7.285 1.368 1.00 95.12 164 SER A C 1
ATOM 1273 O O . SER A 1 164 ? 2.843 8.083 0.475 1.00 95.12 164 SER A O 1
ATOM 1275 N N . HIS A 1 165 ? 3.263 5.979 1.128 1.00 95.88 165 HIS A N 1
ATOM 1276 C CA . HIS A 1 165 ? 3.154 5.425 -0.218 1.00 95.88 165 HIS A CA 1
ATOM 1277 C C . HIS A 1 165 ? 1.734 5.496 -0.783 1.00 95.88 165 HIS A C 1
ATOM 1279 O O . HIS A 1 165 ? 1.574 5.798 -1.964 1.00 95.88 165 HIS A O 1
ATOM 1285 N N . ALA A 1 166 ? 0.706 5.270 0.036 1.00 97.00 166 ALA A N 1
ATOM 1286 C CA . ALA A 1 166 ? -0.677 5.423 -0.399 1.00 97.00 166 ALA A CA 1
ATOM 1287 C C . ALA A 1 166 ? -1.017 6.891 -0.710 1.00 97.00 166 ALA A C 1
ATOM 1289 O O . ALA A 1 166 ? -1.664 7.152 -1.720 1.00 97.00 166 ALA A O 1
ATOM 1290 N N . SER A 1 167 ? -0.524 7.850 0.081 1.00 97.25 167 SER A N 1
ATOM 1291 C CA . SER A 1 167 ? -0.699 9.280 -0.205 1.00 97.25 167 SER A CA 1
ATOM 1292 C C . SER A 1 167 ? -0.069 9.689 -1.535 1.00 97.25 167 SER A C 1
ATOM 1294 O O . SER A 1 167 ? -0.735 10.360 -2.311 1.00 97.25 167 SER A O 1
ATOM 1296 N N . ARG A 1 168 ? 1.132 9.197 -1.874 1.00 96.12 168 ARG A N 1
ATOM 1297 C CA . ARG A 1 168 ? 1.745 9.452 -3.196 1.00 96.12 168 ARG A CA 1
ATOM 1298 C C . ARG A 1 168 ? 0.907 8.932 -4.365 1.00 96.12 168 ARG A C 1
ATOM 1300 O O . ARG A 1 168 ? 0.928 9.516 -5.442 1.00 96.12 168 ARG A O 1
ATOM 1307 N N . VAL A 1 169 ? 0.188 7.822 -4.178 1.00 97.25 169 VAL A N 1
ATOM 1308 C CA . VAL A 1 169 ? -0.750 7.328 -5.199 1.00 97.25 169 VAL A CA 1
ATOM 1309 C C . VAL A 1 169 ? -1.950 8.262 -5.302 1.00 97.25 169 VAL A C 1
ATOM 1311 O O . VAL A 1 169 ? -2.341 8.603 -6.410 1.00 97.25 169 VAL A O 1
ATOM 1314 N N . LEU A 1 170 ? -2.491 8.713 -4.170 1.00 97.12 170 LEU A N 1
ATOM 1315 C CA . LEU A 1 170 ? -3.663 9.592 -4.116 1.00 97.12 170 LEU A CA 1
ATOM 1316 C C . LEU A 1 170 ? -3.388 11.022 -4.594 1.00 97.12 170 LEU A C 1
ATOM 1318 O O . LEU A 1 170 ? -4.298 11.672 -5.092 1.00 97.12 170 LEU A O 1
ATOM 1322 N N . GLU A 1 171 ? -2.148 11.500 -4.493 1.00 96.50 171 GLU A N 1
ATOM 1323 C CA . GLU A 1 171 ? -1.708 12.762 -5.105 1.00 96.50 171 GLU A CA 1
ATOM 1324 C C . GLU A 1 171 ? -1.823 12.725 -6.637 1.00 96.50 171 GLU A C 1
ATOM 1326 O O . GLU A 1 171 ? -2.096 13.749 -7.257 1.00 96.50 171 GLU A O 1
ATOM 1331 N N . ALA A 1 172 ? -1.636 11.551 -7.250 1.00 94.00 172 ALA A N 1
ATOM 1332 C CA . ALA A 1 172 ? -1.740 11.365 -8.697 1.00 94.00 172 ALA A CA 1
ATOM 1333 C C . ALA A 1 172 ? -3.125 10.867 -9.151 1.00 94.00 172 ALA A C 1
ATOM 1335 O O . ALA A 1 172 ? -3.597 11.248 -10.218 1.00 94.00 172 ALA A O 1
ATOM 1336 N N . ASP A 1 173 ? -3.762 10.007 -8.357 1.00 94.31 173 ASP A N 1
ATOM 1337 C CA . ASP A 1 173 ? -5.087 9.432 -8.592 1.00 94.31 173 ASP A CA 1
ATOM 1338 C C . ASP A 1 173 ? -5.897 9.463 -7.281 1.00 94.31 173 ASP A C 1
ATOM 1340 O O . ASP A 1 173 ? -5.907 8.485 -6.524 1.00 94.31 173 ASP A O 1
ATOM 1344 N N . PRO A 1 174 ? -6.607 10.574 -6.999 1.00 95.94 174 PRO A N 1
ATOM 1345 C CA . PRO A 1 174 ? -7.411 10.733 -5.783 1.00 95.94 174 PRO A CA 1
ATOM 1346 C C . PRO A 1 174 ? -8.580 9.746 -5.676 1.00 95.94 174 PRO A C 1
ATOM 1348 O O . PRO A 1 174 ? -9.189 9.608 -4.614 1.00 95.94 174 PRO A O 1
ATOM 1351 N N . THR A 1 175 ? -8.925 9.076 -6.777 1.00 96.12 175 THR A N 1
ATOM 1352 C CA . THR A 1 175 ? -10.027 8.110 -6.862 1.00 96.12 175 THR A CA 1
ATOM 1353 C C . THR A 1 175 ? -9.566 6.665 -6.699 1.00 96.12 175 THR A C 1
ATOM 1355 O O . THR A 1 175 ? -10.369 5.739 -6.807 1.00 96.12 175 THR A O 1
ATOM 1358 N N . ASN A 1 176 ? -8.286 6.442 -6.389 1.00 97.19 176 ASN A N 1
ATOM 1359 C CA . ASN A 1 176 ? -7.747 5.100 -6.247 1.00 97.19 176 ASN A CA 1
ATOM 1360 C C . ASN A 1 176 ? -8.278 4.393 -4.988 1.00 97.19 176 ASN A C 1
ATOM 1362 O O . ASN A 1 176 ? -7.741 4.550 -3.885 1.00 97.19 176 ASN A O 1
ATOM 1366 N N . VAL A 1 177 ? -9.294 3.544 -5.155 1.00 97.06 177 VAL A N 1
ATOM 1367 C CA . VAL A 1 177 ? -9.946 2.818 -4.050 1.00 97.06 177 VAL A CA 1
ATOM 1368 C C . VAL A 1 177 ? -8.958 1.968 -3.254 1.00 97.06 177 VAL A C 1
ATOM 1370 O O . VAL A 1 177 ? -8.999 1.952 -2.025 1.00 97.06 177 VAL A O 1
ATOM 1373 N N . LYS A 1 178 ? -7.999 1.314 -3.923 1.00 96.19 178 LYS A N 1
ATOM 1374 C CA . LYS A 1 178 ? -6.985 0.491 -3.246 1.00 96.19 178 LYS A CA 1
ATOM 1375 C C . LYS A 1 178 ? -6.067 1.337 -2.364 1.00 96.19 178 LYS A C 1
ATOM 1377 O O . LYS A 1 178 ? -5.699 0.878 -1.283 1.00 96.19 178 LYS A O 1
ATOM 1382 N N . ALA A 1 179 ? -5.684 2.536 -2.801 1.00 97.38 179 ALA A N 1
ATOM 1383 C CA . ALA A 1 179 ? -4.861 3.433 -1.994 1.00 97.38 179 ALA A CA 1
ATOM 1384 C C . ALA A 1 179 ? -5.653 4.014 -0.813 1.00 97.38 179 ALA A C 1
ATOM 1386 O O . ALA A 1 179 ? -5.159 3.942 0.313 1.00 97.38 179 ALA A O 1
ATOM 1387 N N . LEU A 1 180 ? -6.893 4.475 -1.038 1.00 97.88 180 LEU A N 1
ATOM 1388 C CA . LEU A 1 180 ? -7.805 4.934 0.023 1.00 97.88 180 LEU A CA 1
ATOM 1389 C C . LEU A 1 180 ? -8.005 3.852 1.088 1.00 97.88 180 LEU A C 1
ATOM 1391 O O . LEU A 1 180 ? -7.776 4.080 2.273 1.00 97.88 180 LEU A O 1
ATOM 1395 N N . PHE A 1 181 ? -8.346 2.635 0.664 1.00 97.12 181 PHE A N 1
ATOM 1396 C CA . PHE A 1 181 ? -8.571 1.516 1.572 1.00 97.12 181 PHE A CA 1
ATOM 1397 C C . PHE A 1 181 ? -7.328 1.188 2.411 1.00 97.12 181 PHE A C 1
ATOM 1399 O O . PHE A 1 181 ? -7.422 1.017 3.628 1.00 97.12 181 PHE A O 1
ATOM 1406 N N . ARG A 1 182 ? -6.145 1.136 1.784 1.00 96.25 182 ARG A N 1
ATOM 1407 C CA . ARG A 1 182 ? -4.882 0.819 2.473 1.00 96.25 182 ARG A CA 1
ATOM 1408 C C . ARG A 1 182 ? -4.451 1.926 3.432 1.00 96.25 182 ARG A C 1
ATOM 1410 O O . ARG A 1 182 ? -4.002 1.618 4.537 1.00 96.25 182 ARG A O 1
ATOM 1417 N N . ARG A 1 183 ? -4.607 3.196 3.041 1.00 97.00 183 ARG A N 1
ATOM 1418 C CA . ARG A 1 183 ? -4.306 4.352 3.897 1.00 97.00 183 ARG A CA 1
ATOM 1419 C C . ARG A 1 183 ? -5.255 4.414 5.090 1.00 97.00 183 ARG A C 1
ATOM 1421 O O . ARG A 1 183 ? -4.785 4.492 6.224 1.00 97.00 183 ARG A O 1
ATOM 1428 N N . GLY A 1 184 ? -6.554 4.233 4.855 1.00 96.19 184 GLY A N 1
ATOM 1429 C CA . GLY A 1 184 ? -7.565 4.166 5.908 1.00 96.19 184 GLY A CA 1
ATOM 1430 C C . GLY A 1 184 ? -7.323 3.013 6.887 1.00 96.19 184 GLY A C 1
ATOM 1431 O O . GLY A 1 184 ? -7.389 3.204 8.101 1.00 96.19 184 GLY A O 1
ATOM 1432 N N . GLN A 1 185 ? -6.942 1.832 6.388 1.00 94.50 185 GLN A N 1
ATOM 1433 C CA . GLN A 1 185 ? -6.562 0.700 7.238 1.00 94.50 185 GLN A CA 1
ATOM 1434 C C . GLN A 1 185 ? -5.324 1.014 8.093 1.00 94.50 185 GLN A C 1
ATOM 1436 O O . GLN A 1 185 ? -5.314 0.721 9.289 1.00 94.50 185 GLN A O 1
ATOM 1441 N N . ALA A 1 186 ? -4.296 1.639 7.513 1.00 94.44 186 ALA A N 1
ATOM 1442 C CA . ALA A 1 186 ? -3.101 2.029 8.255 1.00 94.44 186 ALA A CA 1
ATOM 1443 C C . ALA A 1 186 ? -3.395 3.100 9.318 1.00 94.44 186 ALA A C 1
ATOM 1445 O O . ALA A 1 186 ? -2.885 3.003 10.433 1.00 94.44 186 ALA A O 1
ATOM 1446 N N . HIS A 1 187 ? -4.244 4.086 9.013 1.00 94.94 187 HIS A N 1
ATOM 1447 C CA . HIS A 1 187 ? -4.685 5.093 9.979 1.00 94.94 187 HIS A CA 1
ATOM 1448 C C . HIS A 1 187 ? -5.476 4.494 11.146 1.00 94.94 187 HIS A C 1
ATOM 1450 O O . HIS A 1 187 ? -5.285 4.930 12.281 1.00 94.94 187 HIS A O 1
ATOM 1456 N N . LEU A 1 188 ? -6.308 3.482 10.878 1.00 92.12 188 LEU A N 1
ATOM 1457 C CA . LEU A 1 188 ? -7.120 2.802 11.888 1.00 92.12 188 LEU A CA 1
ATOM 1458 C C . LEU A 1 188 ? -6.289 1.898 12.810 1.00 92.12 188 LEU A C 1
ATOM 1460 O O . LEU A 1 188 ? -6.555 1.823 14.007 1.00 92.12 188 LEU A O 1
ATOM 1464 N N . LEU A 1 189 ? -5.317 1.173 12.248 1.00 89.75 189 LEU A N 1
ATOM 1465 C CA . LEU A 1 189 ? -4.526 0.178 12.980 1.00 89.75 189 LEU A CA 1
ATOM 1466 C C . LEU A 1 189 ? -3.315 0.772 13.708 1.00 89.75 189 LEU A C 1
ATOM 1468 O O . LEU A 1 189 ? -2.785 0.140 14.623 1.00 89.75 189 LEU A O 1
ATOM 1472 N N . ARG A 1 190 ? -2.858 1.963 13.312 1.00 89.00 190 ARG A N 1
ATOM 1473 C CA . ARG A 1 190 ? -1.706 2.613 13.936 1.00 89.00 190 ARG A CA 1
ATOM 1474 C C . ARG A 1 190 ? -2.044 3.053 15.372 1.00 89.00 190 ARG A C 1
ATOM 1476 O O . ARG A 1 190 ? -2.911 3.910 15.551 1.00 89.00 190 ARG A O 1
ATOM 1483 N N . PRO A 1 191 ? -1.329 2.554 16.397 1.00 80.88 191 PRO A N 1
ATOM 1484 C CA . PRO A 1 191 ? -1.550 2.976 17.776 1.00 80.88 191 PRO A CA 1
ATOM 1485 C C . PRO A 1 191 ? -1.113 4.432 17.989 1.00 80.88 191 PRO A C 1
ATOM 1487 O O . PRO A 1 191 ? -0.162 4.904 17.363 1.00 80.88 191 PRO A O 1
ATOM 1490 N N . ASN A 1 192 ? -1.802 5.132 18.896 1.00 82.25 192 ASN A N 1
ATOM 1491 C CA . ASN A 1 192 ? -1.496 6.506 19.323 1.00 82.25 192 ASN A CA 1
ATOM 1492 C C . ASN A 1 192 ? -1.398 7.525 18.172 1.00 82.25 192 ASN A C 1
ATOM 1494 O O . ASN A 1 192 ? -0.678 8.519 18.263 1.00 82.25 192 ASN A O 1
ATOM 1498 N N . HIS A 1 193 ? -2.105 7.282 17.065 1.00 84.88 193 HIS A N 1
ATOM 1499 C CA . HIS A 1 193 ? -2.146 8.219 15.955 1.00 84.88 193 HIS A CA 1
ATOM 1500 C C . HIS A 1 193 ? -3.180 9.316 16.212 1.00 84.88 193 HIS A C 1
ATOM 1502 O O . HIS A 1 193 ? -4.385 9.057 16.212 1.00 84.88 193 HIS A O 1
ATOM 1508 N N . ILE A 1 194 ? -2.700 10.548 16.392 1.00 85.62 194 ILE A N 1
ATOM 1509 C CA . ILE A 1 194 ? -3.547 11.741 16.499 1.00 85.62 194 ILE A CA 1
ATOM 1510 C C . ILE A 1 194 ? -4.449 11.814 15.264 1.00 85.62 194 ILE A C 1
ATOM 1512 O O . ILE A 1 194 ? -3.976 11.674 14.138 1.00 85.62 194 ILE A O 1
ATOM 1516 N N . ASN A 1 195 ? -5.752 11.990 15.483 1.00 89.75 195 ASN A N 1
ATOM 1517 C CA . ASN A 1 195 ? -6.783 12.025 14.440 1.00 89.75 195 ASN A CA 1
ATOM 1518 C C . ASN A 1 195 ? -6.848 10.773 13.544 1.00 89.75 195 ASN A C 1
ATOM 1520 O O . ASN A 1 195 ? -7.534 10.787 12.524 1.00 89.75 195 ASN A O 1
ATOM 1524 N N . GLY A 1 196 ? -6.192 9.666 13.918 1.00 91.94 196 GLY A N 1
ATOM 1525 C CA . GLY A 1 196 ? -6.121 8.470 13.078 1.00 91.94 196 GLY A CA 1
ATOM 1526 C C . GLY A 1 196 ? -7.483 7.874 12.754 1.00 91.94 196 GLY A C 1
ATOM 1527 O O . GLY A 1 196 ? -7.721 7.476 11.620 1.00 91.94 196 GLY A O 1
ATOM 1528 N N . LEU A 1 197 ? -8.410 7.887 13.711 1.00 93.88 197 LEU A N 1
ATOM 1529 C CA . LEU A 1 197 ? -9.763 7.393 13.478 1.00 93.88 197 LEU A CA 1
ATOM 1530 C C . LEU A 1 197 ? -10.558 8.276 12.505 1.00 93.88 197 LEU A C 1
ATOM 1532 O O . LEU A 1 197 ? -11.243 7.747 11.633 1.00 93.88 197 LEU A O 1
ATOM 1536 N N . ALA A 1 198 ? -10.443 9.601 12.626 1.00 95.19 198 ALA A N 1
ATOM 1537 C CA . ALA A 1 198 ? -11.119 10.542 11.736 1.00 95.19 19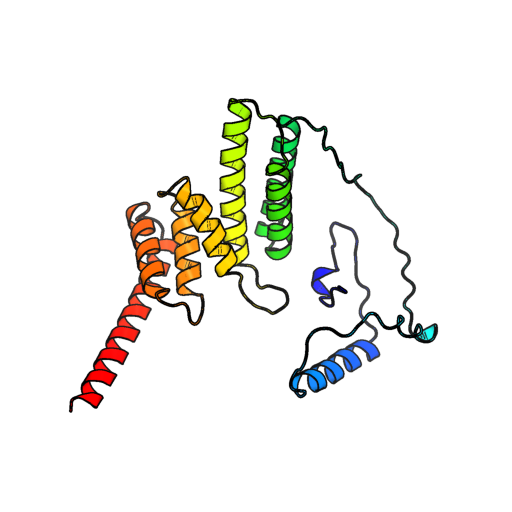8 ALA A CA 1
ATOM 1538 C C . ALA A 1 198 ? -10.607 10.402 10.294 1.00 95.19 198 ALA A C 1
ATOM 1540 O O . ALA A 1 198 ? -11.409 10.223 9.379 1.00 95.19 198 ALA A O 1
ATOM 1541 N N . LEU A 1 199 ? -9.281 10.365 10.118 1.00 96.56 199 LEU A N 1
ATOM 1542 C CA . LEU A 1 199 ? -8.640 10.158 8.814 1.00 96.56 199 LEU A CA 1
ATOM 1543 C C . LEU A 1 199 ? -9.001 8.791 8.213 1.00 96.56 199 LEU A C 1
ATOM 1545 O O . LEU A 1 199 ? -9.303 8.687 7.027 1.00 96.56 199 LEU A O 1
ATOM 1549 N N . ALA A 1 200 ? -9.041 7.735 9.033 1.00 96.62 200 ALA A N 1
ATOM 1550 C CA . ALA A 1 200 ? -9.473 6.417 8.578 1.00 96.62 200 ALA A CA 1
ATOM 1551 C C . ALA A 1 200 ? -10.933 6.414 8.106 1.00 96.62 200 ALA A C 1
ATOM 1553 O O . ALA A 1 200 ? -11.251 5.803 7.087 1.00 96.62 200 ALA A O 1
ATOM 1554 N N . LEU A 1 201 ? -11.830 7.079 8.840 1.00 96.94 201 LEU A N 1
ATOM 1555 C CA . LEU A 1 201 ? -13.237 7.190 8.462 1.00 96.94 201 LEU A CA 1
ATOM 1556 C C . LEU A 1 201 ? -13.418 7.964 7.156 1.00 96.94 201 LEU A C 1
ATOM 1558 O O . LEU A 1 201 ? -14.258 7.564 6.355 1.00 96.94 201 LEU A O 1
ATOM 1562 N N . GLU A 1 202 ? -12.662 9.038 6.945 1.00 97.56 202 GLU A N 1
ATOM 1563 C CA . GLU A 1 202 ? -12.677 9.814 5.702 1.00 97.56 202 GLU A CA 1
ATOM 1564 C C . GLU A 1 202 ? -12.282 8.945 4.500 1.00 97.56 202 GLU A C 1
ATOM 1566 O O . GLU A 1 202 ? -13.082 8.768 3.577 1.00 97.56 202 GLU A O 1
ATOM 1571 N N . ASP A 1 203 ? -11.113 8.303 4.568 1.00 97.81 203 ASP A N 1
ATOM 1572 C CA . ASP A 1 203 ? -10.603 7.437 3.500 1.00 97.81 203 ASP A CA 1
ATOM 1573 C C . ASP A 1 203 ? -11.552 6.265 3.196 1.00 97.81 203 ASP A C 1
ATOM 1575 O O . ASP A 1 203 ? -11.853 5.971 2.036 1.00 97.81 203 ASP A O 1
ATOM 1579 N N . LEU A 1 204 ? -12.059 5.591 4.235 1.00 97.56 204 LEU A N 1
ATOM 1580 C CA . LEU A 1 204 ? -12.929 4.420 4.081 1.00 97.56 204 LEU A CA 1
ATOM 1581 C C . LEU A 1 204 ? -14.337 4.785 3.597 1.00 97.56 204 LEU A C 1
ATOM 1583 O O . LEU A 1 204 ? -14.953 3.988 2.888 1.00 97.56 204 LEU A O 1
ATOM 1587 N N . ARG A 1 205 ? -14.860 5.966 3.955 1.00 97.44 205 ARG A N 1
ATOM 1588 C CA . ARG A 1 205 ? -16.121 6.478 3.389 1.00 97.44 205 ARG A CA 1
ATOM 1589 C C . ARG A 1 205 ? -15.949 6.765 1.910 1.00 97.44 205 ARG A C 1
ATOM 1591 O O . ARG A 1 205 ? -16.757 6.288 1.120 1.00 97.44 205 ARG A O 1
ATOM 1598 N N . ARG A 1 206 ? -14.865 7.449 1.540 1.00 97.69 206 ARG A N 1
ATOM 1599 C CA . ARG A 1 206 ? -14.587 7.752 0.139 1.00 97.69 206 ARG A CA 1
ATOM 1600 C C . ARG A 1 206 ? -14.418 6.483 -0.695 1.00 97.69 206 ARG A C 1
ATOM 1602 O O . ARG A 1 206 ? -14.979 6.386 -1.780 1.00 97.69 206 ARG A O 1
ATOM 1609 N N . ALA A 1 207 ? -13.712 5.483 -0.168 1.00 97.12 207 ALA A N 1
ATOM 1610 C CA . ALA A 1 207 ? -13.601 4.176 -0.810 1.00 97.12 207 ALA A CA 1
ATOM 1611 C C . ALA A 1 207 ? -14.974 3.496 -0.992 1.00 97.12 207 ALA A C 1
ATOM 1613 O O . ALA A 1 207 ? -15.237 2.934 -2.050 1.00 97.12 207 ALA A O 1
ATOM 1614 N N . ALA A 1 208 ? -15.862 3.575 0.007 1.00 96.69 208 ALA A N 1
ATOM 1615 C CA . ALA A 1 208 ? -17.198 2.976 -0.056 1.00 96.69 208 ALA A CA 1
ATOM 1616 C C . ALA A 1 208 ? -18.145 3.697 -1.031 1.00 96.69 208 ALA A C 1
ATOM 1618 O O . ALA A 1 208 ? -19.039 3.063 -1.585 1.00 96.69 208 ALA A O 1
ATOM 1619 N N . GLU A 1 209 ? -17.968 5.004 -1.234 1.00 96.75 209 GLU A N 1
ATOM 1620 C CA . GLU A 1 209 ? -18.698 5.773 -2.252 1.00 96.75 209 GLU A CA 1
ATOM 1621 C C . GLU A 1 209 ? -18.293 5.363 -3.670 1.00 96.75 209 GLU A C 1
ATOM 1623 O O . GLU A 1 209 ? -19.145 5.265 -4.549 1.00 96.75 209 GLU A O 1
ATOM 1628 N N . LEU A 1 210 ? -16.996 5.126 -3.887 1.00 96.69 210 LEU A N 1
ATOM 1629 C CA . LEU A 1 210 ? -16.447 4.760 -5.192 1.00 96.69 210 LEU A CA 1
ATOM 1630 C C . LEU A 1 210 ? -16.738 3.295 -5.552 1.00 96.69 210 LEU A C 1
ATOM 1632 O O . LEU A 1 210 ? -17.085 3.005 -6.694 1.00 96.69 210 LEU A O 1
ATOM 1636 N N . GLU A 1 211 ? -16.638 2.379 -4.586 1.00 94.06 211 GLU A N 1
ATOM 1637 C CA . GLU A 1 211 ? -16.911 0.947 -4.770 1.00 94.06 211 GLU A CA 1
ATOM 1638 C C . GLU A 1 211 ? -17.867 0.412 -3.681 1.00 94.06 211 GLU A C 1
ATOM 1640 O O . GLU A 1 211 ? -17.454 -0.299 -2.759 1.00 94.06 211 GLU A O 1
ATOM 1645 N N . PRO A 1 212 ? -19.183 0.686 -3.782 1.00 92.56 212 PRO A N 1
ATOM 1646 C CA . PRO A 1 212 ? -20.164 0.271 -2.770 1.00 92.56 212 PRO A CA 1
ATOM 1647 C C . PRO A 1 212 ? -20.328 -1.254 -2.654 1.00 92.56 212 PRO A C 1
ATOM 1649 O O . PRO A 1 212 ? -20.799 -1.761 -1.631 1.00 92.56 212 PRO A O 1
ATOM 1652 N N . GLY A 1 213 ? -19.939 -2.001 -3.693 1.00 93.25 213 GLY A N 1
ATOM 1653 C CA . GLY A 1 213 ? -19.983 -3.463 -3.716 1.00 93.25 213 GLY A CA 1
ATOM 1654 C C . GLY A 1 213 ? -18.893 -4.137 -2.876 1.00 93.25 213 GLY A C 1
ATOM 1655 O O . GLY A 1 213 ? -19.100 -5.267 -2.421 1.00 93.25 213 GLY A O 1
ATOM 1656 N N . ASP A 1 214 ? -17.770 -3.459 -2.611 1.00 94.81 214 ASP A N 1
ATOM 1657 C CA . ASP A 1 214 ? -16.615 -4.064 -1.944 1.00 94.81 214 ASP A CA 1
ATOM 1658 C C . ASP A 1 214 ? -16.946 -4.410 -0.476 1.00 94.81 214 ASP A C 1
ATOM 1660 O O . ASP A 1 214 ? -17.241 -3.561 0.374 1.00 94.81 214 ASP A O 1
ATOM 1664 N N . THR A 1 215 ? -16.934 -5.707 -0.162 1.00 94.44 215 THR A N 1
ATOM 1665 C CA . THR A 1 215 ? -17.193 -6.229 1.187 1.00 94.44 215 THR A CA 1
ATOM 1666 C C . THR A 1 215 ? -16.085 -5.880 2.178 1.00 94.44 215 THR A C 1
ATOM 1668 O O . THR A 1 215 ? -16.370 -5.648 3.354 1.00 94.44 215 THR A O 1
ATOM 1671 N N . GLY A 1 216 ? -14.831 -5.837 1.725 1.00 92.06 216 GLY A N 1
ATOM 1672 C CA . GLY A 1 216 ? -13.671 -5.496 2.543 1.00 92.06 216 GLY A CA 1
ATOM 1673 C C . GLY A 1 216 ? -13.714 -4.040 2.995 1.00 92.06 216 GLY A C 1
ATOM 1674 O O . GLY A 1 216 ? -13.565 -3.767 4.191 1.00 92.06 216 GLY A O 1
ATOM 1675 N N . VAL A 1 217 ? -14.017 -3.120 2.074 1.00 94.00 217 VAL A N 1
ATOM 1676 C CA . VAL A 1 217 ? -14.200 -1.691 2.385 1.00 94.00 217 VAL A CA 1
ATOM 1677 C C . VAL A 1 217 ? -15.339 -1.499 3.388 1.00 94.00 217 VAL A C 1
ATOM 1679 O O . VAL A 1 217 ? -15.145 -0.863 4.428 1.00 94.00 217 VAL A O 1
ATOM 1682 N N . ARG A 1 218 ? -16.505 -2.115 3.145 1.00 94.88 218 ARG A N 1
ATOM 1683 C CA . ARG A 1 218 ? -17.661 -2.026 4.056 1.00 94.88 218 ARG A CA 1
ATOM 1684 C C . ARG A 1 218 ? -17.366 -2.586 5.444 1.00 94.88 218 ARG A C 1
ATOM 1686 O O . ARG A 1 218 ? -17.699 -1.945 6.441 1.00 94.88 218 ARG A O 1
ATOM 1693 N N . SER A 1 219 ? -16.720 -3.748 5.521 1.00 95.31 219 SER A N 1
ATOM 1694 C CA . SER A 1 219 ? -16.342 -4.359 6.799 1.00 95.31 219 SER A CA 1
ATOM 1695 C C . SER A 1 219 ? -15.374 -3.472 7.582 1.00 95.31 219 SER A C 1
ATOM 1697 O O . SER A 1 219 ? -15.517 -3.326 8.798 1.00 95.31 219 SER A O 1
ATOM 1699 N N . MET A 1 220 ? -14.395 -2.866 6.908 1.00 94.19 220 MET A N 1
ATOM 1700 C CA . MET A 1 220 ? -13.428 -1.985 7.563 1.00 94.19 220 MET A CA 1
ATOM 1701 C C . MET A 1 220 ? -14.080 -0.681 8.032 1.00 94.19 220 MET A C 1
ATOM 1703 O O . MET A 1 220 ? -13.843 -0.239 9.157 1.00 94.19 220 MET A O 1
ATOM 1707 N N . LEU A 1 221 ? -14.961 -0.098 7.214 1.00 96.12 221 LEU A N 1
ATOM 1708 C CA . LEU A 1 221 ? -15.731 1.088 7.583 1.00 96.12 221 LEU A CA 1
ATOM 1709 C C . LEU A 1 221 ? -16.645 0.817 8.788 1.00 96.12 221 LEU A C 1
ATOM 1711 O O . LEU A 1 221 ? -16.742 1.652 9.689 1.00 96.12 221 LEU A O 1
ATOM 1715 N N . ALA A 1 222 ? -17.286 -0.353 8.841 1.00 96.00 222 ALA A N 1
ATOM 1716 C CA . ALA A 1 222 ? -18.095 -0.766 9.986 1.00 96.00 222 ALA A CA 1
ATOM 1717 C C . ALA A 1 222 ? -17.251 -0.867 11.267 1.00 96.00 222 ALA A C 1
ATOM 1719 O O . ALA A 1 222 ? -17.657 -0.351 12.310 1.00 96.00 222 ALA A O 1
ATOM 1720 N N . ARG A 1 223 ? -16.047 -1.447 11.178 1.00 94.69 223 ARG A N 1
ATOM 1721 C CA . ARG A 1 223 ? -15.093 -1.502 12.295 1.00 94.69 223 ARG A CA 1
ATOM 1722 C C . ARG A 1 223 ? -14.692 -0.103 12.774 1.00 94.69 223 ARG A C 1
ATOM 1724 O O . ARG A 1 223 ? -14.726 0.152 13.976 1.00 94.69 223 ARG A O 1
ATOM 1731 N N . ALA A 1 224 ? -14.367 0.808 11.857 1.00 94.94 224 ALA A N 1
ATOM 1732 C CA . ALA A 1 224 ? -14.026 2.189 12.201 1.00 94.94 224 ALA A CA 1
ATOM 1733 C C . ALA A 1 224 ? -15.201 2.916 12.889 1.00 94.94 224 ALA A C 1
ATOM 1735 O O . ALA A 1 224 ? -15.020 3.564 13.918 1.00 94.94 224 ALA A O 1
ATOM 1736 N N . ARG A 1 225 ? -16.433 2.747 12.390 1.00 95.94 225 ARG A N 1
ATOM 1737 C CA . ARG A 1 225 ? -17.643 3.320 13.012 1.00 95.94 225 ARG A CA 1
ATOM 1738 C C . ARG A 1 225 ? -17.913 2.757 14.409 1.00 95.94 225 ARG A C 1
ATOM 1740 O O . ARG A 1 225 ? -18.296 3.510 15.300 1.00 95.94 225 ARG A O 1
ATOM 1747 N N . ALA A 1 226 ? -17.705 1.458 14.612 1.00 95.75 226 ALA A N 1
ATOM 1748 C CA . ALA A 1 226 ? -17.853 0.834 15.925 1.00 95.75 226 ALA A CA 1
ATOM 1749 C C . ALA A 1 226 ? -16.841 1.397 16.937 1.00 95.75 226 ALA A C 1
ATOM 1751 O O . ALA A 1 226 ? -17.204 1.683 18.078 1.00 95.75 226 ALA A O 1
ATOM 1752 N N . GLN A 1 227 ? -15.595 1.616 16.505 1.00 93.12 227 GLN A N 1
ATOM 1753 C CA . GLN A 1 227 ? -14.569 2.242 17.336 1.00 93.12 227 GLN A CA 1
ATOM 1754 C C . GLN A 1 227 ? -14.932 3.687 17.701 1.00 93.12 227 GLN A C 1
ATOM 1756 O O . GLN A 1 227 ? -14.816 4.044 18.870 1.00 93.12 227 GLN A O 1
ATOM 1761 N N . GLN A 1 228 ? -15.440 4.480 16.749 1.00 94.06 228 GLN A N 1
ATOM 1762 C CA . GLN A 1 228 ? -15.916 5.846 17.014 1.00 94.06 228 GLN A CA 1
ATOM 1763 C C . GLN A 1 228 ? -17.025 5.854 18.063 1.00 94.06 228 GLN A C 1
ATOM 1765 O O . GLN A 1 228 ? -16.896 6.515 19.085 1.00 94.06 228 GLN A O 1
ATOM 1770 N N . LYS A 1 229 ? -18.053 5.019 17.875 1.00 94.62 229 LYS A N 1
ATOM 1771 C CA . LYS A 1 229 ? -19.162 4.908 18.827 1.00 94.62 229 LYS A CA 1
ATOM 1772 C C . LYS A 1 229 ? -18.681 4.547 20.237 1.00 94.62 229 LYS A C 1
ATOM 1774 O O . LYS A 1 229 ? -19.215 5.058 21.214 1.00 94.62 229 LYS A O 1
ATOM 1779 N N . SER A 1 230 ? -17.681 3.669 20.354 1.00 93.25 230 SER A N 1
ATOM 1780 C CA . SER A 1 230 ? -17.109 3.312 21.656 1.00 93.25 230 SER A CA 1
ATOM 1781 C C . SER A 1 230 ? -16.364 4.476 22.315 1.00 93.25 230 SER A C 1
ATOM 1783 O O . SER A 1 230 ? -16.429 4.595 23.537 1.00 93.25 230 SER A O 1
ATOM 1785 N N . LEU A 1 231 ? -15.661 5.311 21.544 1.00 90.38 231 LEU A N 1
ATOM 1786 C CA . LEU A 1 231 ? -15.003 6.510 22.069 1.00 90.38 231 LEU A CA 1
ATOM 1787 C C . LEU A 1 231 ? -16.036 7.542 22.515 1.00 90.38 231 LEU A C 1
ATOM 1789 O O . LEU A 1 231 ? -15.991 7.958 23.664 1.00 90.38 231 LEU A O 1
ATOM 1793 N N . ASP A 1 232 ? -17.040 7.824 21.683 1.00 92.00 232 ASP A N 1
ATOM 1794 C CA . ASP A 1 232 ? -18.103 8.783 22.006 1.00 92.00 232 ASP A CA 1
ATOM 1795 C C . ASP A 1 232 ? -18.847 8.393 23.297 1.00 92.00 232 ASP A C 1
ATOM 1797 O O . ASP A 1 232 ? -19.151 9.235 24.139 1.00 92.00 232 ASP A O 1
ATOM 1801 N N . GLN A 1 233 ? -19.108 7.094 23.494 1.00 93.94 233 GLN A N 1
ATOM 1802 C CA . GLN A 1 233 ? -19.712 6.572 24.726 1.00 93.94 233 GLN A CA 1
ATOM 1803 C C . GLN A 1 233 ? -18.808 6.757 25.950 1.00 93.94 233 GLN A C 1
ATOM 1805 O O . GLN A 1 233 ? -19.295 7.093 27.032 1.00 93.94 233 GLN A O 1
ATOM 1810 N N . LYS A 1 234 ? -17.499 6.528 25.798 1.00 92.00 234 LYS A N 1
ATOM 1811 C CA . LYS A 1 234 ? -16.529 6.736 26.880 1.00 92.00 234 LYS A CA 1
ATOM 1812 C C . LYS A 1 234 ? -16.444 8.211 27.236 1.00 92.00 234 LYS A C 1
ATOM 1814 O O . LYS A 1 234 ? -16.559 8.526 28.418 1.00 92.00 234 LYS A O 1
ATOM 1819 N N . ASP A 1 235 ? -16.335 9.081 26.243 1.00 90.44 235 ASP A N 1
ATOM 1820 C CA . ASP A 1 235 ? -16.260 10.526 26.427 1.00 90.44 235 ASP A CA 1
ATOM 1821 C C . ASP A 1 235 ? -17.526 11.034 27.124 1.00 90.44 235 ASP A C 1
ATOM 1823 O O . ASP A 1 235 ? -17.430 11.656 28.182 1.00 90.44 235 ASP A O 1
ATOM 1827 N N . ALA A 1 236 ? -18.717 10.651 26.649 1.00 91.81 236 ALA A N 1
ATOM 1828 C CA . ALA A 1 236 ? -19.984 10.986 27.305 1.00 91.81 236 ALA A CA 1
ATOM 1829 C C . ALA A 1 236 ? -20.036 10.516 28.774 1.00 91.81 236 ALA A C 1
ATOM 1831 O O . ALA A 1 236 ? -20.473 11.262 29.651 1.00 91.81 236 ALA A O 1
ATOM 1832 N N . SER A 1 237 ? -19.542 9.306 29.070 1.00 91.12 237 SER A N 1
ATOM 1833 C CA . SER A 1 237 ? -19.485 8.778 30.443 1.00 91.12 237 SER A CA 1
ATOM 1834 C C . SER A 1 237 ? -18.467 9.495 31.342 1.00 91.12 237 SER A C 1
ATOM 1836 O O . SER A 1 237 ? -18.626 9.514 32.565 1.00 91.12 237 SER A O 1
ATOM 1838 N N . MET A 1 238 ? -17.391 10.042 30.768 1.00 90.38 238 MET A N 1
ATOM 1839 C CA . MET A 1 238 ? -16.397 10.825 31.503 1.00 90.38 238 MET A CA 1
ATOM 1840 C C . MET A 1 238 ? -16.935 12.225 31.789 1.00 90.38 238 MET A C 1
ATOM 1842 O O . MET A 1 238 ? -16.889 12.657 32.937 1.00 90.38 238 MET A O 1
ATOM 1846 N N . PHE A 1 239 ? -17.531 12.886 30.793 1.00 88.88 239 PHE A N 1
ATOM 1847 C CA . PHE A 1 239 ? -18.161 14.196 30.973 1.00 88.88 239 PHE A CA 1
ATOM 1848 C C . PHE A 1 239 ? -19.321 14.148 31.973 1.00 88.88 239 PHE A C 1
ATOM 1850 O O . PHE A 1 239 ? -19.409 15.017 32.836 1.00 88.88 239 PHE A O 1
ATOM 1857 N N . GLY A 1 240 ? -20.153 13.101 31.939 1.00 90.69 240 GLY A N 1
ATOM 1858 C CA . GLY A 1 240 ? -21.226 12.914 32.921 1.00 90.69 240 GLY A CA 1
ATOM 1859 C C . GLY A 1 240 ? -20.732 12.758 34.367 1.00 90.69 240 GLY A C 1
ATOM 1860 O O . GLY A 1 240 ? -21.401 13.220 35.279 1.00 90.69 240 GLY A O 1
ATOM 1861 N N . ARG A 1 241 ? -19.548 12.162 34.581 1.00 89.25 241 ARG A N 1
ATOM 1862 C CA . ARG A 1 241 ? -18.909 12.043 35.910 1.00 89.25 241 ARG A CA 1
ATOM 1863 C C . ARG A 1 241 ? -18.160 13.297 36.357 1.00 89.25 241 ARG A C 1
ATOM 1865 O O . ARG A 1 241 ? -17.852 13.420 37.531 1.00 89.25 241 ARG A O 1
ATOM 1872 N N . MET A 1 242 ? -17.795 14.172 35.424 1.00 85.44 242 MET A N 1
ATOM 1873 C CA . MET A 1 242 ? -17.095 15.421 35.729 1.00 85.44 242 MET A CA 1
ATOM 1874 C C . MET A 1 242 ? -18.069 16.555 36.082 1.00 85.44 242 MET A C 1
ATOM 1876 O O . MET A 1 242 ? -17.686 17.486 36.783 1.00 85.44 242 MET A O 1
ATOM 1880 N N . LEU A 1 243 ? -19.302 16.493 35.570 1.00 82.44 243 LEU A N 1
ATOM 1881 C CA . LEU A 1 243 ? -20.316 17.545 35.698 1.00 82.44 243 LEU A CA 1
ATOM 1882 C C . LEU A 1 243 ? -21.428 17.242 36.718 1.00 82.44 243 LEU A C 1
ATOM 1884 O O . LEU A 1 243 ? -22.234 18.132 36.987 1.00 82.44 243 LEU A O 1
ATOM 1888 N N . GLY A 1 244 ? -21.504 16.013 37.233 1.00 61.47 244 GLY A N 1
ATOM 1889 C CA . GLY A 1 244 ? -22.444 15.593 38.280 1.00 61.47 244 GLY A CA 1
ATOM 1890 C C . GLY A 1 244 ? -21.722 15.308 39.582 1.00 61.47 244 GLY A C 1
ATOM 1891 O O . GLY A 1 244 ? -22.302 15.633 40.639 1.00 61.47 244 GLY A O 1
#

InterPro domains:
  IPR011990 Tetratricopeptide-like helical domain superfamily [G3DSA:1.25.40.10] (76-241)
  IPR011990 Tetratricopeptide-like helical domain superfamily [SSF48452] (89-237)
  IPR039663 AIP/AIPL1/TTC9 [PTHR11242] (43-243)

Sequence (244 aa):
VVCMDAAAGSDSELGIVQPPLPDALQQLARTKWEAELQAKAPPLIAPRESLPPLPPAASLSRWHVRVVSATEGVIAMELHGRWRLDWCEESKAEANALFKRGDAARANRRYKKAMLDLEVPTQWEADDNVRRNQLRLSLHLNVAACGLRATDAYGATRYLDTISHASRVLEADPTNVKALFRRGQAHLLRPNHINGLALALEDLRRAAELEPGDTGVRSMLARARAQQKSLDQKDASMFGRMLG